Protein AF-A0A835KSW5-F1 (afdb_monomer)

Structure (mmCIF, N/CA/C/O backbone):
data_AF-A0A835KSW5-F1
#
_entry.id   AF-A0A835KSW5-F1
#
loop_
_atom_site.group_PDB
_atom_site.id
_atom_site.type_symbol
_atom_site.label_atom_id
_atom_site.label_alt_id
_atom_site.label_comp_id
_atom_site.label_asym_id
_atom_site.label_entity_id
_atom_site.label_seq_id
_atom_site.pdbx_PDB_ins_code
_atom_site.Cartn_x
_atom_site.Cartn_y
_atom_site.Cartn_z
_atom_site.occupancy
_atom_site.B_iso_or_equiv
_atom_site.auth_seq_id
_atom_site.auth_comp_id
_atom_site.auth_asym_id
_atom_site.auth_atom_id
_atom_site.pdbx_PDB_model_num
ATOM 1 N N . MET A 1 1 ? -9.916 46.291 -25.588 1.00 39.38 1 MET A N 1
ATOM 2 C CA . MET A 1 1 ? -9.851 45.263 -26.652 1.00 39.38 1 MET A CA 1
ATOM 3 C C . MET A 1 1 ? -9.411 43.941 -26.019 1.00 39.38 1 MET A C 1
ATOM 5 O O . MET A 1 1 ? -8.230 43.751 -25.764 1.00 39.38 1 MET A O 1
ATOM 9 N N . LEU A 1 2 ? -10.370 43.086 -25.650 1.00 25.31 2 LEU A N 1
ATOM 10 C CA . LEU A 1 2 ? -10.141 41.752 -25.076 1.00 25.31 2 LEU A CA 1
ATOM 11 C C . LEU A 1 2 ? -9.670 40.790 -26.183 1.00 25.31 2 LEU A C 1
ATOM 13 O O . LEU A 1 2 ? -10.325 40.706 -27.220 1.00 25.31 2 LEU A O 1
ATOM 17 N N . ARG A 1 3 ? -8.597 40.020 -25.963 1.00 27.91 3 ARG A N 1
ATOM 18 C CA . ARG A 1 3 ? -8.272 38.830 -26.773 1.00 27.91 3 ARG A CA 1
ATOM 19 C C . ARG A 1 3 ? -8.269 37.590 -25.882 1.00 27.91 3 ARG A C 1
ATOM 21 O O . ARG A 1 3 ? -7.296 37.309 -25.191 1.00 27.91 3 ARG A O 1
ATOM 28 N N . LEU A 1 4 ? -9.380 36.859 -25.922 1.00 35.59 4 LEU A N 1
ATOM 29 C CA . LEU A 1 4 ? -9.493 35.472 -25.477 1.00 35.59 4 LEU A CA 1
ATOM 30 C C . LEU A 1 4 ? -8.734 34.583 -26.472 1.00 35.59 4 LEU A C 1
ATOM 32 O O . LEU A 1 4 ? -9.126 34.482 -27.631 1.00 35.59 4 LEU A O 1
ATOM 36 N N . LEU A 1 5 ? -7.656 33.936 -26.029 1.00 34.78 5 LEU A N 1
ATOM 37 C CA . LEU A 1 5 ? -7.037 32.835 -26.765 1.00 34.78 5 LEU A CA 1
ATOM 38 C C . LEU A 1 5 ? -7.452 31.522 -26.101 1.00 34.78 5 LEU A C 1
ATOM 40 O O . LEU A 1 5 ? -6.820 31.059 -25.153 1.00 34.78 5 LEU A O 1
ATOM 44 N N . SER A 1 6 ? -8.521 30.914 -26.619 1.00 43.12 6 SER A N 1
ATOM 45 C CA . SER A 1 6 ? -8.848 29.514 -26.362 1.00 43.12 6 SER A CA 1
ATOM 46 C C . SER A 1 6 ? -7.794 28.637 -27.040 1.00 43.12 6 SER A C 1
ATOM 48 O O . SER A 1 6 ? -7.893 28.310 -28.222 1.00 43.12 6 SER A O 1
ATOM 50 N N . ARG A 1 7 ? -6.747 28.260 -26.308 1.00 36.69 7 ARG A N 1
ATOM 51 C CA . ARG A 1 7 ? -5.895 27.144 -26.717 1.00 36.69 7 ARG A CA 1
ATOM 52 C C . ARG A 1 7 ? -6.417 25.896 -26.025 1.00 36.69 7 ARG A C 1
ATOM 54 O O . ARG A 1 7 ? -6.213 25.714 -24.827 1.00 36.69 7 ARG A O 1
ATOM 61 N N . SER A 1 8 ? -7.109 25.049 -26.784 1.00 45.88 8 SER A N 1
ATOM 62 C CA . SER A 1 8 ? -7.338 23.659 -26.402 1.00 45.88 8 SER A CA 1
ATOM 63 C C . SER A 1 8 ? -5.985 23.043 -26.059 1.00 45.88 8 SER A C 1
ATOM 65 O O . SER A 1 8 ? -5.082 23.002 -26.898 1.00 45.88 8 SER A O 1
ATOM 67 N N . LYS A 1 9 ? -5.821 22.629 -24.802 1.00 32.00 9 LYS A N 1
ATOM 68 C CA . LYS A 1 9 ? -4.620 21.939 -24.340 1.00 32.00 9 LYS A CA 1
ATOM 69 C C . LYS A 1 9 ? -4.449 20.687 -25.213 1.00 32.00 9 LYS A C 1
ATOM 71 O O . LYS A 1 9 ? -5.388 19.890 -25.251 1.00 32.00 9 LYS A O 1
ATOM 76 N N . PRO A 1 10 ? -3.327 20.515 -25.932 1.00 39.19 10 PRO A N 1
ATOM 77 C CA . PRO A 1 10 ? -3.111 19.301 -26.705 1.00 39.19 10 PRO A CA 1
ATOM 78 C C . PRO A 1 10 ? -3.169 18.088 -25.763 1.00 39.19 10 PRO A C 1
ATOM 80 O O . PRO A 1 10 ? -2.821 18.225 -24.578 1.00 39.19 10 PRO A O 1
ATOM 83 N N . PRO A 1 11 ? -3.636 16.919 -26.239 1.00 42.78 11 PRO A N 1
ATOM 84 C CA . PRO A 1 11 ? -3.615 15.705 -25.439 1.00 42.78 11 PRO A CA 1
ATOM 85 C C . PRO A 1 11 ? -2.188 15.492 -24.932 1.00 42.78 11 PRO A C 1
ATOM 87 O O . PRO A 1 11 ? -1.226 15.588 -25.692 1.00 42.78 11 PRO A O 1
ATOM 90 N N . ARG A 1 12 ? -2.036 15.280 -23.620 1.00 43.31 12 ARG A N 1
ATOM 91 C CA . ARG A 1 12 ? -0.725 14.978 -23.041 1.00 43.31 12 ARG A CA 1
ATOM 92 C C . ARG A 1 12 ? -0.317 13.603 -23.558 1.00 43.31 12 ARG A C 1
ATOM 94 O O . ARG A 1 12 ? -0.816 12.599 -23.056 1.00 43.31 12 ARG A O 1
ATOM 101 N N . GLU A 1 13 ? 0.551 13.561 -24.561 1.00 42.69 13 GLU A N 1
ATOM 102 C CA . GLU A 1 13 ? 1.213 12.320 -24.943 1.00 42.69 13 GLU A CA 1
ATOM 103 C C . GLU A 1 13 ? 1.988 11.807 -23.731 1.00 42.69 13 GLU A C 1
ATOM 105 O O . GLU A 1 13 ? 2.780 12.522 -23.115 1.00 42.69 13 GLU A O 1
ATOM 110 N N . ASN A 1 14 ? 1.668 10.583 -23.322 1.00 47.66 14 ASN A N 1
ATOM 111 C CA . ASN A 1 14 ? 2.333 9.934 -22.211 1.00 47.66 14 ASN A CA 1
ATOM 112 C C . ASN A 1 14 ? 3.715 9.461 -22.696 1.00 47.66 14 ASN A C 1
ATOM 114 O O . ASN A 1 14 ? 3.756 8.568 -23.542 1.00 47.66 14 ASN A O 1
ATOM 118 N N . PRO A 1 15 ? 4.831 9.983 -22.154 1.00 47.59 15 PRO A N 1
ATOM 119 C CA . PRO A 1 15 ? 6.180 9.603 -22.580 1.00 47.59 15 PRO A CA 1
ATOM 120 C C . PRO A 1 15 ? 6.530 8.134 -22.276 1.00 47.59 15 PRO A C 1
ATOM 122 O O . PRO A 1 15 ? 7.578 7.652 -22.693 1.00 47.59 15 PRO A O 1
ATOM 125 N N . MET A 1 16 ? 5.663 7.409 -21.558 1.00 44.56 16 MET A N 1
ATOM 126 C CA . MET A 1 16 ? 5.799 5.984 -21.259 1.00 44.56 16 MET A CA 1
ATOM 127 C C . MET A 1 16 ? 4.713 5.202 -22.010 1.00 44.56 16 MET A C 1
ATOM 129 O O . MET A 1 16 ? 3.627 4.949 -21.479 1.00 44.56 16 MET A O 1
ATOM 133 N N . HIS A 1 17 ? 4.985 4.831 -23.263 1.00 54.66 17 HIS A N 1
ATOM 134 C CA . HIS A 1 17 ? 4.090 3.971 -24.036 1.00 54.66 17 HIS A CA 1
ATOM 135 C C . HIS A 1 17 ? 3.955 2.591 -23.373 1.00 54.66 17 HIS A C 1
ATOM 137 O O . HIS A 1 17 ? 4.927 1.984 -22.920 1.00 54.66 17 HIS A O 1
ATOM 143 N N . ARG A 1 18 ? 2.722 2.083 -23.312 1.00 47.41 18 ARG A N 1
ATOM 144 C CA . ARG A 1 18 ? 2.419 0.728 -22.839 1.00 47.41 18 ARG A CA 1
ATOM 145 C C . ARG A 1 18 ? 3.092 -0.295 -23.759 1.00 47.41 18 ARG A C 1
ATOM 147 O O . ARG A 1 18 ? 2.952 -0.198 -24.976 1.00 47.41 18 ARG A O 1
ATOM 154 N N . ALA A 1 19 ? 3.741 -1.313 -23.191 1.00 55.56 19 ALA A N 1
ATOM 155 C CA . ALA A 1 19 ? 4.164 -2.469 -23.980 1.00 55.56 19 ALA A CA 1
ATOM 156 C C . ALA A 1 19 ? 2.921 -3.172 -24.557 1.00 55.56 19 ALA A C 1
ATOM 158 O O . ALA A 1 19 ? 2.010 -3.530 -23.808 1.00 55.56 19 ALA A O 1
ATOM 159 N N . GLN A 1 20 ? 2.864 -3.343 -25.881 1.00 47.34 20 GLN A N 1
ATOM 160 C CA . GLN A 1 20 ? 1.723 -3.967 -26.567 1.00 47.34 20 GLN A CA 1
ATOM 161 C C . GLN A 1 20 ? 1.559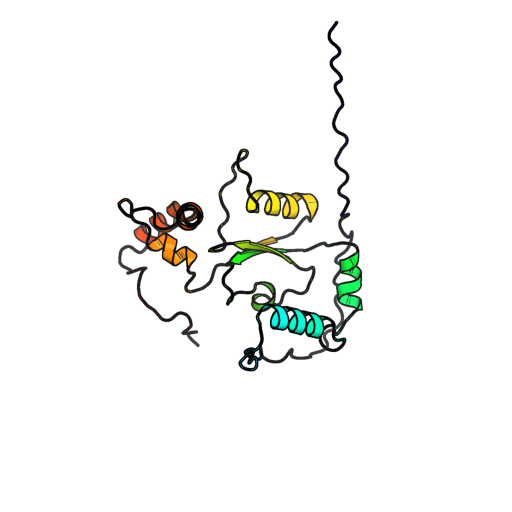 -5.462 -26.214 1.00 47.34 20 GLN A C 1
ATOM 163 O O . GLN A 1 20 ? 0.465 -6.002 -26.365 1.00 47.34 20 GLN A O 1
ATOM 168 N N . GLU A 1 21 ? 2.583 -6.100 -25.633 1.00 50.53 21 GLU A N 1
ATOM 169 C CA . GLU A 1 21 ? 2.591 -7.511 -25.222 1.00 50.53 21 GLU A CA 1
ATOM 170 C C . GLU A 1 21 ? 3.072 -7.703 -23.766 1.00 50.53 21 GLU A C 1
ATOM 172 O O . GLU A 1 21 ? 3.776 -6.840 -23.227 1.00 50.53 21 GLU A O 1
ATOM 177 N N . PRO A 1 22 ? 2.725 -8.824 -23.090 1.00 48.81 22 PRO A N 1
ATOM 178 C CA . PRO A 1 22 ? 3.333 -9.174 -21.811 1.00 48.81 22 PRO A CA 1
ATOM 179 C C . PRO A 1 22 ? 4.850 -9.318 -21.987 1.00 48.81 22 PRO A C 1
ATOM 181 O O . PRO A 1 22 ? 5.326 -10.197 -22.698 1.00 48.81 22 PRO A O 1
ATOM 184 N N . LEU A 1 23 ? 5.613 -8.463 -21.307 1.00 50.28 23 LEU A N 1
ATOM 185 C CA . LEU A 1 23 ? 7.080 -8.479 -21.354 1.00 50.28 23 LEU A CA 1
ATOM 186 C C . LEU A 1 23 ? 7.689 -9.737 -20.705 1.00 50.28 23 LEU A C 1
ATOM 188 O O . LEU A 1 23 ? 8.865 -10.034 -20.903 1.00 50.28 23 LEU A O 1
ATOM 192 N N . VAL A 1 24 ? 6.883 -10.486 -19.948 1.00 49.88 24 VAL A N 1
ATOM 193 C CA . VAL A 1 24 ? 7.249 -11.773 -19.355 1.00 49.88 24 VAL A CA 1
ATOM 194 C C . VAL A 1 24 ? 6.823 -12.883 -20.317 1.00 49.88 24 VAL A C 1
ATOM 196 O O . VAL A 1 24 ? 5.651 -13.254 -20.370 1.00 49.88 24 VAL A O 1
ATOM 199 N N . ARG A 1 25 ? 7.773 -13.417 -21.092 1.00 44.69 25 ARG A N 1
ATOM 200 C CA . ARG A 1 25 ? 7.570 -14.660 -21.851 1.00 44.69 25 ARG A CA 1
ATOM 201 C C . ARG A 1 25 ? 7.650 -15.840 -20.882 1.00 44.69 25 ARG A C 1
ATOM 203 O O . ARG A 1 25 ? 8.591 -15.910 -20.094 1.00 44.69 25 ARG A O 1
ATOM 210 N N . GLN A 1 26 ? 6.681 -16.757 -20.939 1.00 44.47 26 GLN A N 1
ATOM 211 C CA . GLN A 1 26 ? 6.749 -18.022 -20.206 1.00 44.47 26 GLN A CA 1
ATOM 212 C C . GLN A 1 26 ? 7.937 -18.837 -20.737 1.00 44.47 26 GLN A C 1
ATOM 214 O O . GLN A 1 26 ? 7.850 -19.480 -21.778 1.00 44.47 26 GLN A O 1
ATOM 219 N N . GLY A 1 27 ? 9.076 -18.757 -20.050 1.00 39.91 27 GLY A N 1
ATOM 220 C CA . GLY A 1 27 ? 10.176 -19.696 -20.225 1.00 39.91 27 GLY A CA 1
ATOM 221 C C . GLY A 1 27 ? 9.837 -20.997 -19.504 1.00 39.91 27 GLY A C 1
ATOM 222 O O . GLY A 1 27 ? 9.371 -20.967 -18.366 1.00 39.91 27 GLY A O 1
ATOM 223 N N . SER A 1 28 ? 10.051 -22.127 -20.174 1.00 39.34 28 SER A N 1
ATOM 224 C CA . SER A 1 28 ? 9.903 -23.475 -19.625 1.00 39.34 28 SER A CA 1
ATOM 225 C C . SER A 1 28 ? 10.594 -23.609 -18.265 1.00 39.34 28 SER A C 1
ATOM 227 O O . SER A 1 28 ? 11.760 -23.244 -18.109 1.00 39.34 28 SER A O 1
ATOM 229 N N . SER A 1 29 ? 9.832 -24.128 -17.301 1.00 49.06 29 SER A N 1
ATOM 230 C CA . SER A 1 29 ? 10.215 -24.385 -15.913 1.00 49.06 29 SER A CA 1
ATOM 231 C C . SER A 1 29 ? 11.599 -25.029 -15.804 1.00 49.06 29 SER A C 1
ATOM 233 O O . SER A 1 29 ? 11.796 -26.172 -16.208 1.00 49.06 29 SER A O 1
ATOM 235 N N . ALA A 1 30 ? 12.548 -24.298 -15.221 1.00 36.94 30 ALA A N 1
ATOM 236 C CA . ALA A 1 30 ? 13.735 -24.879 -14.618 1.00 36.94 30 ALA A CA 1
ATOM 237 C C . ALA A 1 30 ? 13.591 -24.707 -13.106 1.00 36.94 30 ALA A C 1
ATOM 239 O O . ALA A 1 30 ? 13.794 -23.621 -12.558 1.00 36.94 30 ALA A O 1
ATOM 240 N N . THR A 1 31 ? 13.195 -25.796 -12.453 1.00 37.81 31 THR A N 1
ATOM 241 C CA . THR A 1 31 ? 13.188 -25.985 -11.004 1.00 37.81 31 THR A CA 1
ATOM 242 C C . THR A 1 31 ? 14.542 -25.591 -10.424 1.00 37.81 31 THR A C 1
ATOM 244 O O . THR A 1 31 ? 15.526 -26.319 -10.522 1.00 37.81 31 THR A O 1
ATOM 247 N N . GLY A 1 32 ? 14.601 -24.407 -9.830 1.00 33.09 32 GLY A N 1
ATOM 248 C CA . GLY A 1 32 ? 15.747 -23.929 -9.079 1.00 33.09 32 GLY A CA 1
ATOM 249 C C . GLY A 1 32 ? 15.222 -23.173 -7.881 1.00 33.09 32 GLY A C 1
ATOM 250 O O . GLY A 1 32 ? 15.004 -21.969 -7.972 1.00 33.09 32 GLY A O 1
ATOM 251 N N . TYR A 1 33 ? 14.972 -23.908 -6.798 1.00 32.66 33 TYR A N 1
ATOM 252 C CA . TYR A 1 33 ? 14.597 -23.377 -5.495 1.00 32.66 33 TYR A CA 1
ATOM 253 C C . TYR A 1 33 ? 15.489 -22.180 -5.149 1.00 32.66 33 TYR A C 1
ATOM 255 O O . TYR A 1 33 ? 16.690 -22.324 -4.913 1.00 32.66 33 TYR A O 1
ATOM 263 N N . LEU A 1 34 ? 14.905 -20.980 -5.148 1.00 42.59 34 LEU A N 1
ATOM 264 C CA . LEU A 1 34 ? 15.532 -19.818 -4.540 1.00 42.59 34 LEU A CA 1
ATOM 265 C C . LEU A 1 34 ? 15.466 -20.045 -3.031 1.00 42.59 34 LEU A C 1
ATOM 267 O O . LEU A 1 34 ? 14.410 -19.959 -2.416 1.00 42.59 34 LEU A O 1
ATOM 271 N N . HIS A 1 35 ? 16.626 -20.460 -2.530 1.00 39.03 35 HIS A N 1
ATOM 272 C CA . HIS A 1 35 ? 17.100 -20.551 -1.156 1.00 39.03 35 HIS A CA 1
ATOM 273 C C . HIS A 1 35 ? 16.214 -19.839 -0.109 1.00 39.03 35 HIS A C 1
ATOM 275 O O . HIS A 1 35 ? 15.803 -18.699 -0.350 1.00 39.03 35 HIS A O 1
ATOM 281 N N . PRO A 1 36 ? 15.981 -20.444 1.079 1.00 37.88 36 PRO A N 1
ATOM 282 C CA . PRO A 1 36 ? 15.241 -19.802 2.165 1.00 37.88 36 PRO A CA 1
ATOM 283 C C . PRO A 1 36 ? 15.808 -18.411 2.413 1.00 37.88 36 PRO A C 1
ATOM 285 O O . PRO A 1 36 ? 17.031 -18.236 2.351 1.00 37.88 36 PRO A O 1
ATOM 288 N N . ALA A 1 37 ? 14.917 -17.446 2.662 1.00 41.00 37 ALA A N 1
ATOM 289 C CA . ALA A 1 37 ? 15.267 -16.089 3.045 1.00 41.00 37 ALA A CA 1
ATOM 290 C C . ALA A 1 37 ? 16.324 -16.161 4.151 1.00 41.00 37 ALA A C 1
ATOM 292 O O . ALA A 1 37 ? 15.997 -16.424 5.306 1.00 41.00 37 ALA A O 1
ATOM 293 N N . GLN A 1 38 ? 17.601 -16.005 3.788 1.00 46.44 38 GLN A N 1
ATOM 294 C CA . GLN A 1 38 ? 18.664 -15.924 4.772 1.00 46.44 38 GLN A CA 1
ATOM 295 C C . GLN A 1 38 ? 18.328 -14.686 5.587 1.00 46.44 38 GLN A C 1
ATOM 297 O O . GLN A 1 38 ? 18.357 -13.566 5.067 1.00 46.44 38 GLN A O 1
ATOM 302 N N . MET A 1 39 ? 17.895 -14.911 6.829 1.00 44.91 39 MET A N 1
ATOM 303 C CA . MET A 1 39 ? 17.661 -13.855 7.796 1.00 44.91 39 MET A CA 1
ATOM 304 C C . MET A 1 39 ? 18.929 -13.030 7.799 1.00 44.91 39 MET A C 1
ATOM 306 O O . MET A 1 39 ? 20.014 -13.578 7.985 1.00 44.91 39 MET A O 1
ATOM 310 N N . VAL A 1 40 ? 18.817 -11.766 7.416 1.00 52.00 40 VAL A N 1
ATOM 311 C CA . VAL A 1 40 ? 20.012 -11.098 6.949 1.00 52.00 40 VAL A CA 1
ATOM 312 C C . VAL A 1 40 ? 20.883 -10.738 8.147 1.00 52.00 40 VAL A C 1
ATOM 314 O O . VAL A 1 40 ? 20.629 -9.760 8.842 1.00 52.00 40 VAL A O 1
ATOM 317 N N . THR A 1 41 ? 21.879 -11.575 8.418 1.00 48.47 41 THR A N 1
ATOM 318 C CA . THR A 1 41 ? 22.879 -11.363 9.458 1.00 48.47 41 THR A CA 1
ATOM 319 C C . THR A 1 41 ? 23.918 -10.404 8.895 1.00 48.47 41 THR A C 1
ATOM 321 O O . THR A 1 41 ? 24.755 -10.785 8.076 1.00 48.47 41 THR A O 1
ATOM 324 N N . TYR A 1 42 ? 23.822 -9.129 9.258 1.00 61.91 42 TYR A N 1
ATOM 325 C CA . TYR A 1 42 ? 24.849 -8.145 8.920 1.00 61.91 42 TYR A CA 1
ATOM 326 C C . TYR A 1 42 ? 25.876 -8.091 10.042 1.00 61.91 42 TYR A C 1
ATOM 328 O O . TYR A 1 42 ? 25.501 -8.161 11.209 1.00 61.91 42 TYR A O 1
ATOM 336 N N . GLY A 1 43 ? 27.153 -7.965 9.680 1.00 58.62 43 GLY A N 1
ATOM 337 C CA . GLY A 1 43 ? 28.222 -7.775 10.655 1.00 58.62 43 GLY A CA 1
ATOM 338 C C . GLY A 1 43 ? 27.962 -6.538 11.511 1.00 58.62 43 GLY A C 1
ATOM 339 O O . GLY A 1 43 ? 27.529 -5.501 10.995 1.00 58.62 43 GLY A O 1
ATOM 340 N N . GLU A 1 44 ? 28.204 -6.666 12.813 1.00 62.06 44 GLU A N 1
ATOM 341 C CA . GLU A 1 44 ? 28.139 -5.549 13.750 1.00 62.06 44 GLU A CA 1
ATOM 342 C C . GLU A 1 44 ? 29.001 -4.380 13.236 1.00 62.06 44 GLU A C 1
ATOM 344 O O . GLU A 1 44 ? 30.117 -4.576 12.757 1.00 62.06 44 GLU A O 1
ATOM 349 N N . GLY A 1 45 ? 28.457 -3.158 13.268 1.00 73.56 45 GLY A N 1
ATOM 350 C CA . GLY A 1 45 ? 29.180 -1.935 12.886 1.00 73.56 45 GLY A CA 1
ATOM 351 C C . GLY A 1 45 ? 29.015 -1.446 11.437 1.00 73.56 45 GLY A C 1
ATOM 352 O O . GLY A 1 45 ? 29.560 -0.399 11.094 1.00 73.56 45 GLY A O 1
ATOM 353 N N . MET A 1 46 ? 28.250 -2.125 10.572 1.00 82.62 46 MET A N 1
ATOM 354 C CA . MET A 1 46 ? 27.958 -1.604 9.225 1.00 82.62 46 MET A CA 1
ATOM 355 C C . MET A 1 46 ? 26.960 -0.433 9.268 1.00 82.62 46 MET A C 1
ATOM 357 O O . MET A 1 46 ? 25.829 -0.585 9.729 1.00 82.62 46 MET A O 1
ATOM 361 N N . GLY A 1 47 ? 27.343 0.720 8.710 1.00 89.81 47 GLY A N 1
ATOM 362 C CA . GLY A 1 47 ? 26.454 1.877 8.567 1.00 89.81 47 GLY A CA 1
ATOM 363 C C . GLY A 1 47 ? 25.259 1.625 7.633 1.00 89.81 47 GLY A C 1
ATOM 364 O O . GLY A 1 47 ? 25.299 0.795 6.718 1.00 89.81 47 GLY A O 1
ATOM 365 N N . ALA A 1 48 ? 24.156 2.349 7.851 1.00 88.38 48 ALA A N 1
ATOM 366 C CA . ALA A 1 48 ? 22.909 2.145 7.107 1.00 88.38 48 ALA A CA 1
ATOM 367 C C . ALA A 1 48 ? 23.060 2.415 5.597 1.00 88.38 48 ALA A C 1
ATOM 369 O O . ALA A 1 48 ? 22.530 1.675 4.762 1.00 88.38 48 ALA A O 1
ATOM 370 N N . ALA A 1 49 ? 23.814 3.452 5.223 1.00 91.06 49 ALA A N 1
ATOM 371 C CA . ALA A 1 49 ? 24.063 3.784 3.823 1.00 91.06 49 ALA A CA 1
ATOM 372 C C . ALA A 1 49 ? 24.959 2.733 3.148 1.00 91.06 49 ALA A C 1
ATOM 374 O O . ALA A 1 49 ? 24.710 2.321 2.013 1.00 91.06 49 ALA A O 1
ATOM 375 N N . GLU A 1 50 ? 25.980 2.259 3.856 1.00 89.69 50 GLU A N 1
ATOM 376 C CA . GLU A 1 50 ? 26.903 1.203 3.444 1.00 89.69 50 GLU A CA 1
ATOM 377 C C . GLU A 1 50 ? 26.132 -0.083 3.175 1.00 89.69 50 GLU A C 1
ATOM 379 O O . GLU A 1 50 ? 26.319 -0.723 2.136 1.00 89.69 50 GLU A O 1
ATOM 384 N N . ARG A 1 51 ? 25.183 -0.401 4.056 1.00 86.88 51 ARG A N 1
ATOM 385 C CA . ARG A 1 51 ? 24.271 -1.522 3.884 1.00 86.88 51 ARG A CA 1
ATOM 386 C C . ARG A 1 51 ? 23.448 -1.3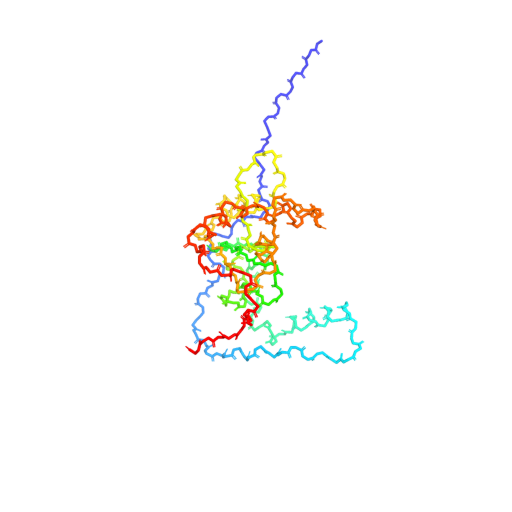97 2.602 1.00 86.88 51 ARG A C 1
ATOM 388 O O . ARG A 1 51 ? 23.356 -2.371 1.846 1.00 86.88 51 ARG A O 1
ATOM 395 N N . LEU A 1 52 ? 22.851 -0.240 2.319 1.00 89.62 52 LEU A N 1
ATOM 396 C CA . LEU A 1 52 ? 22.087 -0.035 1.080 1.00 89.62 52 LEU A CA 1
ATOM 397 C C . LEU A 1 52 ? 22.979 -0.169 -0.165 1.00 89.62 52 LEU A C 1
ATOM 399 O O . LEU A 1 52 ? 22.616 -0.878 -1.108 1.00 89.62 52 LEU A O 1
ATOM 403 N N . LYS A 1 53 ? 24.187 0.412 -0.134 1.00 88.62 53 LYS A N 1
ATOM 404 C CA . LYS A 1 53 ? 25.191 0.281 -1.205 1.00 88.62 53 LYS A CA 1
ATOM 405 C C . LYS A 1 53 ? 25.572 -1.184 -1.440 1.00 88.62 53 LYS A C 1
ATOM 407 O O . LYS A 1 53 ? 25.615 -1.630 -2.586 1.00 88.62 53 LYS A O 1
ATOM 412 N N . ALA A 1 54 ? 25.825 -1.943 -0.375 1.00 86.94 54 ALA A N 1
ATOM 413 C CA . ALA A 1 54 ? 26.170 -3.359 -0.458 1.00 86.94 54 ALA A CA 1
ATOM 414 C C . ALA A 1 54 ? 25.033 -4.186 -1.076 1.00 86.94 54 ALA A C 1
ATOM 416 O O . ALA A 1 54 ? 25.275 -4.965 -1.995 1.00 86.94 54 ALA A O 1
ATOM 417 N N . GLY A 1 55 ? 23.786 -3.961 -0.647 1.00 85.00 55 GLY A N 1
ATOM 418 C CA . GLY A 1 55 ? 22.611 -4.630 -1.212 1.00 85.00 55 GLY A CA 1
ATOM 419 C C . GLY A 1 55 ? 22.429 -4.357 -2.705 1.00 85.00 55 GLY A C 1
ATOM 420 O O . GLY A 1 55 ? 22.216 -5.288 -3.479 1.00 85.00 55 GLY A O 1
ATOM 421 N N . PHE A 1 56 ? 22.585 -3.100 -3.130 1.00 86.12 56 PHE A N 1
ATOM 422 C CA . PHE A 1 56 ? 22.499 -2.735 -4.546 1.00 86.12 56 PHE A CA 1
ATOM 423 C C . PHE A 1 56 ? 23.621 -3.366 -5.383 1.00 86.12 56 PHE A C 1
ATOM 425 O O . PHE A 1 56 ? 23.381 -3.848 -6.490 1.00 86.12 56 PHE A O 1
ATOM 432 N N . ARG A 1 57 ? 24.846 -3.440 -4.848 1.00 84.81 57 ARG A N 1
ATOM 433 C CA . ARG A 1 57 ? 25.949 -4.166 -5.499 1.00 84.81 57 ARG A CA 1
ATOM 434 C C . ARG A 1 57 ? 25.632 -5.653 -5.646 1.00 84.81 57 ARG A C 1
ATOM 436 O O . ARG A 1 57 ? 25.892 -6.210 -6.706 1.00 84.81 57 ARG A O 1
ATOM 443 N N . THR A 1 58 ? 25.039 -6.278 -4.626 1.00 81.81 58 THR A N 1
ATOM 444 C CA . THR A 1 58 ? 24.582 -7.674 -4.696 1.00 81.81 58 THR A CA 1
ATOM 445 C C . THR A 1 58 ? 23.519 -7.859 -5.770 1.00 81.81 58 THR A C 1
ATOM 447 O O . THR A 1 58 ? 23.633 -8.798 -6.551 1.00 81.81 58 THR A O 1
ATOM 450 N N . LEU A 1 59 ? 22.546 -6.947 -5.868 1.00 78.88 59 LEU A N 1
ATOM 451 C CA . LEU A 1 59 ? 21.537 -6.977 -6.929 1.00 78.88 59 LEU A CA 1
ATOM 452 C C . LEU A 1 59 ? 22.180 -6.967 -8.317 1.00 78.88 59 LEU A C 1
ATOM 454 O O . LEU A 1 59 ? 21.749 -7.715 -9.176 1.00 78.88 59 LEU A O 1
ATOM 458 N N . ARG A 1 60 ? 23.238 -6.181 -8.540 1.00 74.62 60 ARG A N 1
ATOM 459 C CA . ARG A 1 60 ? 23.926 -6.113 -9.841 1.00 74.62 60 ARG A CA 1
ATOM 460 C C . ARG A 1 60 ? 24.762 -7.350 -10.186 1.00 74.62 60 ARG A C 1
ATOM 462 O O . ARG A 1 60 ? 25.252 -7.426 -11.312 1.00 74.62 60 ARG A O 1
ATOM 469 N N . ARG A 1 61 ? 24.968 -8.296 -9.260 1.00 74.75 61 ARG A N 1
ATOM 470 C CA . ARG A 1 61 ? 25.757 -9.501 -9.550 1.00 74.75 61 ARG A CA 1
ATOM 471 C C . ARG A 1 61 ? 25.015 -10.394 -10.559 1.00 74.75 61 ARG A C 1
ATOM 473 O O . ARG A 1 61 ? 23.825 -10.652 -10.360 1.00 74.75 61 ARG A O 1
ATOM 480 N N . PRO A 1 62 ? 25.709 -10.942 -11.577 1.00 59.66 62 PRO A N 1
ATOM 481 C CA . PRO A 1 62 ? 25.107 -11.845 -12.566 1.00 59.66 62 PRO A CA 1
ATOM 482 C C . PRO A 1 62 ? 24.430 -13.087 -11.963 1.00 59.66 62 PRO A C 1
ATOM 484 O O . PRO A 1 62 ? 23.522 -13.648 -12.560 1.00 59.66 62 PRO A O 1
ATOM 487 N N . SER A 1 63 ? 24.838 -13.514 -10.764 1.00 59.22 63 SER A N 1
ATOM 488 C CA . SER A 1 63 ? 24.244 -14.652 -10.053 1.00 59.22 63 SER A CA 1
ATOM 489 C C . SER A 1 63 ? 22.891 -14.350 -9.389 1.00 59.22 63 SER A C 1
ATOM 491 O O . SER A 1 63 ? 22.098 -15.270 -9.212 1.00 59.22 63 SER A O 1
ATOM 493 N N . MET A 1 64 ? 22.602 -13.087 -9.042 1.00 53.31 64 MET A N 1
ATOM 494 C CA . MET A 1 64 ? 21.290 -12.653 -8.524 1.00 53.31 64 MET A CA 1
ATOM 495 C C . MET A 1 64 ? 20.353 -12.212 -9.650 1.00 53.31 64 MET A C 1
ATOM 497 O O . MET A 1 64 ? 19.164 -12.517 -9.618 1.00 53.31 64 MET A O 1
ATOM 501 N N . ILE A 1 65 ? 20.883 -11.548 -10.683 1.00 54.78 65 ILE A N 1
ATOM 502 C CA . ILE A 1 65 ? 20.167 -11.328 -11.945 1.00 54.78 65 ILE A CA 1
ATOM 503 C C . ILE A 1 65 ? 20.474 -12.523 -12.848 1.00 54.78 65 ILE A C 1
ATOM 505 O O . ILE A 1 65 ? 21.235 -12.409 -13.803 1.00 54.78 65 ILE A O 1
ATOM 509 N N . ARG A 1 66 ? 19.863 -13.683 -12.569 1.00 49.75 66 ARG A N 1
ATOM 510 C CA . ARG A 1 66 ? 19.987 -14.880 -13.428 1.00 49.75 66 ARG A CA 1
ATOM 511 C C . ARG A 1 66 ? 19.465 -14.684 -14.858 1.00 49.75 66 ARG A C 1
ATOM 513 O O . ARG A 1 66 ? 19.590 -15.590 -15.670 1.00 49.75 66 ARG A O 1
ATOM 520 N N . THR A 1 67 ? 18.940 -13.509 -15.198 1.00 52.81 67 THR A N 1
ATOM 521 C CA . THR A 1 67 ? 18.475 -13.200 -16.549 1.00 52.81 67 THR A CA 1
ATOM 522 C C . THR A 1 67 ? 18.545 -11.695 -16.826 1.00 52.81 67 THR A C 1
ATOM 524 O O . THR A 1 67 ? 17.562 -10.979 -16.642 1.00 52.81 67 THR A O 1
ATOM 527 N N . PRO A 1 68 ? 19.665 -11.175 -17.357 1.00 50.91 68 PRO A N 1
ATOM 528 C CA . PRO A 1 68 ? 19.672 -9.886 -18.050 1.00 50.91 68 PRO A CA 1
ATOM 529 C C . PRO A 1 68 ? 18.536 -9.783 -19.088 1.00 50.91 68 PRO A C 1
ATOM 531 O O . PRO A 1 68 ? 18.010 -8.696 -19.309 1.00 50.91 68 PRO A O 1
ATOM 534 N N . CYS A 1 69 ? 18.090 -10.916 -19.651 1.00 56.38 69 CYS A N 1
ATOM 535 C CA . CYS A 1 69 ? 16.953 -10.991 -20.568 1.00 56.38 69 CYS A CA 1
ATOM 536 C C . CYS A 1 69 ? 15.569 -10.777 -19.925 1.00 56.38 69 CYS A C 1
ATOM 538 O O . CYS A 1 69 ? 14.658 -10.398 -20.651 1.00 56.38 69 CYS A O 1
ATOM 540 N N . CYS A 1 70 ? 15.378 -10.959 -18.608 1.00 62.78 70 CYS A N 1
ATOM 541 C CA . CYS A 1 70 ? 14.065 -10.743 -17.976 1.00 62.78 70 CYS A CA 1
ATOM 542 C C . CYS A 1 70 ? 13.835 -9.279 -17.572 1.00 62.78 70 CYS A C 1
ATOM 544 O O . CYS A 1 70 ? 12.700 -8.814 -17.554 1.00 62.78 70 CYS A O 1
ATOM 546 N N . LEU A 1 71 ? 14.911 -8.532 -17.297 1.00 72.06 71 LEU A N 1
ATOM 547 C CA . LEU A 1 71 ? 14.841 -7.102 -16.982 1.00 72.06 71 LEU A CA 1
ATOM 548 C C . LEU A 1 71 ? 15.063 -6.211 -18.206 1.00 72.06 71 LEU A C 1
ATOM 550 O O . LEU A 1 71 ? 14.604 -5.072 -18.207 1.00 72.06 71 LEU A O 1
ATOM 554 N N . ALA A 1 72 ? 15.760 -6.691 -19.244 1.00 74.62 72 ALA A N 1
ATOM 555 C CA . ALA A 1 72 ? 16.003 -5.909 -20.457 1.00 74.62 72 ALA A CA 1
ATOM 556 C C . ALA A 1 72 ? 14.716 -5.339 -21.089 1.00 74.62 72 ALA A C 1
ATOM 558 O O . ALA A 1 72 ? 14.728 -4.150 -21.408 1.00 74.62 72 ALA A O 1
ATOM 559 N N . PRO A 1 73 ? 13.601 -6.092 -21.192 1.00 77.94 73 PRO A N 1
ATOM 560 C CA . PRO A 1 73 ? 12.353 -5.549 -21.722 1.00 77.94 73 PRO A CA 1
ATOM 561 C C . PRO A 1 73 ? 11.726 -4.470 -20.828 1.00 77.94 73 PRO A C 1
ATOM 563 O O . PRO A 1 73 ? 11.042 -3.582 -21.323 1.00 77.94 73 PRO A O 1
ATOM 566 N N . LEU A 1 74 ? 11.989 -4.501 -19.516 1.00 83.69 74 LEU A N 1
ATOM 567 C CA . LEU A 1 74 ? 11.462 -3.521 -18.558 1.00 83.69 74 LEU A CA 1
ATOM 568 C C . LEU A 1 74 ? 12.187 -2.168 -18.614 1.00 83.69 74 LEU A C 1
ATOM 570 O O . LEU A 1 74 ? 11.761 -1.218 -17.963 1.00 83.69 74 LEU A O 1
ATOM 574 N N . LYS A 1 75 ? 13.290 -2.065 -19.369 1.00 81.88 75 LYS A N 1
ATOM 575 C CA . LYS A 1 75 ? 14.012 -0.797 -19.555 1.00 81.88 75 LYS A CA 1
ATOM 576 C C . LYS A 1 75 ? 13.215 0.210 -20.378 1.00 81.88 75 LYS A C 1
ATOM 578 O O . LYS A 1 75 ? 13.375 1.406 -20.168 1.00 81.88 75 LYS A O 1
ATOM 583 N N . SER A 1 76 ? 12.415 -0.267 -21.331 1.00 82.44 76 SER A N 1
ATOM 584 C CA . SER A 1 76 ? 11.674 0.583 -22.266 1.00 82.44 76 SER A CA 1
ATOM 585 C C . SER A 1 76 ? 10.228 0.817 -21.842 1.00 82.44 76 SER A C 1
ATOM 587 O O . SER A 1 76 ? 9.692 1.887 -22.110 1.00 82.44 76 SER A O 1
ATOM 589 N N . ALA A 1 77 ? 9.585 -0.157 -21.190 1.00 85.62 77 ALA A N 1
ATOM 590 C CA . ALA A 1 77 ? 8.173 -0.064 -20.835 1.00 85.62 77 ALA A CA 1
ATOM 591 C C . ALA A 1 77 ? 7.787 -0.967 -19.653 1.00 85.62 77 ALA A C 1
ATOM 593 O O . ALA A 1 77 ? 8.498 -1.897 -19.281 1.00 85.62 77 ALA A O 1
ATOM 594 N N . GLN A 1 78 ? 6.596 -0.720 -19.102 1.00 90.12 78 GLN A N 1
ATOM 595 C CA . GLN A 1 78 ? 5.931 -1.595 -18.135 1.00 90.12 78 GLN A CA 1
ATOM 596 C C . GLN A 1 78 ? 4.516 -1.948 -18.620 1.00 90.12 78 GLN A C 1
ATOM 598 O O . GLN A 1 78 ? 3.847 -1.138 -19.261 1.00 90.12 78 GLN A O 1
ATOM 603 N N . SER A 1 79 ? 4.049 -3.158 -18.305 1.00 93.56 79 SER A N 1
ATOM 604 C CA . SER A 1 79 ? 2.660 -3.586 -18.533 1.00 93.56 79 SER A CA 1
ATOM 605 C C . SER A 1 79 ? 2.210 -4.579 -17.444 1.00 93.56 79 SER A C 1
ATOM 607 O O . SER A 1 79 ? 1.909 -5.740 -17.757 1.00 93.56 79 SER A O 1
ATOM 609 N N . PRO A 1 80 ? 2.165 -4.149 -16.171 1.00 96.38 80 PRO A N 1
ATOM 610 C CA . PRO A 1 80 ? 1.746 -5.014 -15.076 1.00 96.38 80 PRO A CA 1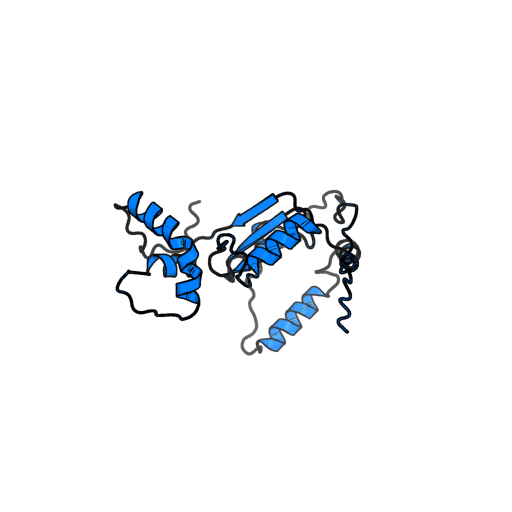
ATOM 611 C C . PRO A 1 80 ? 0.301 -5.481 -15.258 1.00 96.38 80 PRO A C 1
ATOM 613 O O . PRO A 1 80 ? -0.559 -4.752 -15.756 1.00 96.38 80 PRO A O 1
ATOM 616 N N . LYS A 1 81 ? 0.029 -6.722 -14.850 1.00 96.94 81 LYS A N 1
ATOM 617 C CA . LYS A 1 81 ? -1.329 -7.287 -14.853 1.00 96.94 81 LYS A CA 1
ATOM 618 C C . LYS A 1 81 ? -2.060 -6.994 -13.550 1.00 96.94 81 LYS A C 1
ATOM 620 O O . LYS A 1 81 ? -3.289 -6.943 -13.558 1.00 96.94 81 LYS A O 1
ATOM 625 N N . TYR A 1 82 ? -1.322 -6.747 -12.473 1.00 98.00 82 TYR A N 1
ATOM 626 C CA . TYR A 1 82 ? -1.871 -6.549 -11.139 1.00 98.00 82 TYR A CA 1
ATOM 627 C C . TYR A 1 82 ? -1.578 -5.140 -10.625 1.00 98.00 82 TYR A C 1
ATOM 629 O O . 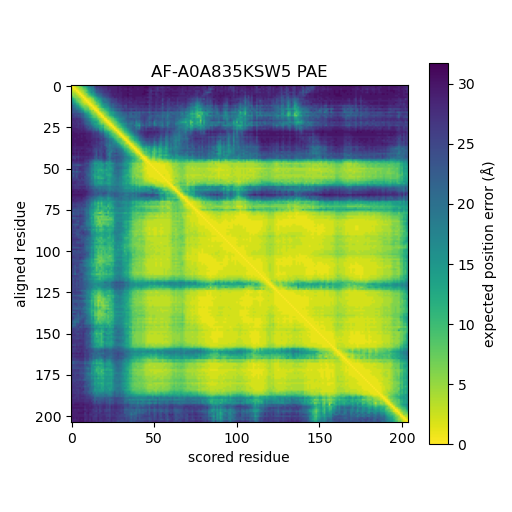TYR A 1 82 ? -0.509 -4.585 -10.876 1.00 98.00 82 TYR A O 1
ATOM 637 N N . MET A 1 83 ? -2.507 -4.578 -9.861 1.00 98.44 83 MET A N 1
ATOM 638 C CA . MET A 1 83 ? -2.229 -3.507 -8.911 1.00 98.44 83 MET A CA 1
ATOM 639 C C . MET A 1 83 ? -2.335 -4.080 -7.499 1.00 98.44 83 MET A C 1
ATOM 641 O O . MET A 1 83 ? -3.310 -4.765 -7.199 1.00 98.44 83 MET A O 1
ATOM 645 N N . VAL A 1 84 ? -1.356 -3.811 -6.635 1.00 98.50 84 VAL A N 1
ATOM 646 C CA . VAL A 1 84 ? -1.331 -4.363 -5.269 1.00 98.50 84 VAL A CA 1
ATOM 647 C C . VAL A 1 84 ? -1.222 -3.242 -4.243 1.00 98.50 84 VAL A C 1
ATOM 649 O O . VAL A 1 84 ? -0.230 -2.517 -4.222 1.00 98.50 84 VAL A O 1
ATOM 652 N N . PHE A 1 85 ? -2.214 -3.129 -3.363 1.00 98.50 85 PHE A N 1
ATOM 653 C CA . PHE A 1 85 ? -2.136 -2.341 -2.135 1.00 98.50 85 PHE A CA 1
ATOM 654 C C . PHE A 1 85 ? -1.618 -3.210 -0.998 1.00 98.50 85 PHE A C 1
ATOM 656 O O . PHE A 1 85 ? -2.244 -4.211 -0.656 1.00 98.50 85 PHE A O 1
ATOM 663 N N . ALA A 1 86 ? -0.498 -2.818 -0.397 1.00 98.00 86 ALA A N 1
ATOM 664 C CA . ALA A 1 86 ? 0.104 -3.527 0.727 1.00 98.00 86 ALA A CA 1
ATOM 665 C C . ALA A 1 86 ? 0.527 -2.569 1.843 1.00 98.00 86 ALA A C 1
ATOM 667 O O . ALA A 1 86 ? 0.704 -1.370 1.630 1.00 98.00 86 ALA A O 1
ATOM 668 N N . CYS A 1 87 ? 0.740 -3.099 3.045 1.00 98.06 87 CYS A N 1
ATOM 669 C CA . CYS A 1 87 ? 1.141 -2.265 4.163 1.00 98.06 87 CYS A CA 1
ATOM 670 C C . CYS A 1 87 ? 2.609 -1.851 3.996 1.00 98.06 87 CYS A C 1
ATOM 672 O O . CYS A 1 87 ? 3.424 -2.615 3.468 1.00 98.06 87 CYS A O 1
ATOM 674 N N . SER A 1 88 ? 2.981 -0.670 4.485 1.00 97.94 88 SER A N 1
ATOM 675 C CA . SER A 1 88 ? 4.388 -0.251 4.590 1.00 97.94 88 SER A CA 1
ATOM 676 C C . SER A 1 88 ? 5.194 -1.059 5.620 1.00 97.94 88 SER A C 1
ATOM 678 O O . SER A 1 88 ? 6.397 -0.851 5.742 1.00 97.94 88 SER A O 1
ATOM 680 N N . ASP A 1 89 ? 4.557 -1.986 6.341 1.00 96.56 89 ASP A N 1
ATOM 681 C CA . ASP A 1 89 ? 5.197 -2.897 7.292 1.00 96.56 89 ASP A CA 1
ATOM 682 C C . ASP A 1 89 ? 6.384 -3.645 6.659 1.00 96.56 89 ASP A C 1
ATOM 684 O O . ASP A 1 89 ? 6.256 -4.282 5.610 1.00 96.56 89 ASP A O 1
ATOM 688 N N . SER A 1 90 ? 7.559 -3.568 7.285 1.00 94.44 90 SER A N 1
ATOM 689 C CA . SER A 1 90 ? 8.798 -4.147 6.749 1.00 94.44 90 SER A CA 1
ATOM 690 C C . SER A 1 90 ? 8.775 -5.675 6.670 1.00 94.44 90 SER A C 1
ATOM 692 O O . SER A 1 90 ? 9.552 -6.249 5.910 1.00 94.44 90 SER A O 1
ATOM 694 N N . ARG A 1 91 ? 7.867 -6.332 7.402 1.00 92.81 91 ARG A N 1
ATOM 695 C CA . ARG A 1 91 ? 7.693 -7.791 7.404 1.00 92.81 91 ARG A CA 1
ATOM 696 C C . ARG A 1 91 ? 6.904 -8.289 6.194 1.00 92.81 91 ARG A C 1
ATOM 698 O O . ARG A 1 91 ? 6.929 -9.478 5.902 1.00 92.81 91 ARG A O 1
ATOM 705 N N . VAL A 1 92 ? 6.201 -7.395 5.494 1.00 90.88 92 VAL A N 1
ATOM 706 C CA . VAL A 1 92 ? 5.296 -7.746 4.394 1.00 90.88 92 VAL A CA 1
ATOM 707 C C . VAL A 1 92 ? 5.736 -7.028 3.128 1.00 90.88 92 VAL A C 1
ATOM 709 O O . VAL A 1 92 ? 5.341 -5.898 2.845 1.00 90.88 92 VAL A O 1
ATOM 712 N N . CYS A 1 93 ? 6.577 -7.697 2.345 1.00 93.56 93 CYS A N 1
ATOM 713 C CA . CYS A 1 93 ? 6.923 -7.251 1.004 1.00 93.56 93 CYS A CA 1
ATOM 714 C C . CYS A 1 93 ? 6.028 -7.986 -0.005 1.00 93.56 93 CYS A C 1
ATOM 716 O O . CYS A 1 93 ? 6.209 -9.192 -0.161 1.00 93.56 93 CYS A O 1
ATOM 718 N N . PRO A 1 94 ? 5.109 -7.311 -0.723 1.00 93.38 94 PRO A N 1
ATOM 719 C CA . PRO A 1 94 ? 4.176 -7.986 -1.631 1.00 93.38 94 PRO A CA 1
ATOM 720 C C . PRO A 1 94 ? 4.884 -8.808 -2.711 1.00 93.38 94 PRO A C 1
ATOM 722 O O . PRO A 1 94 ? 4.409 -9.882 -3.059 1.00 93.38 94 PRO A O 1
ATOM 725 N N . SER A 1 95 ? 6.048 -8.358 -3.192 1.00 91.88 95 SER A N 1
ATOM 726 C CA . SER A 1 95 ? 6.841 -9.116 -4.165 1.00 91.88 95 SER A CA 1
ATOM 727 C C . SER A 1 95 ? 7.365 -10.441 -3.617 1.00 91.88 95 SER A C 1
ATOM 729 O O . SER A 1 95 ? 7.471 -11.400 -4.366 1.00 91.88 95 SER A O 1
ATOM 731 N N . VAL A 1 96 ? 7.659 -10.513 -2.317 1.00 89.12 96 VAL A N 1
ATOM 732 C CA . VAL A 1 96 ? 8.084 -11.758 -1.663 1.00 89.12 96 VAL A CA 1
ATOM 733 C C . VAL A 1 96 ? 6.866 -12.602 -1.298 1.00 89.12 96 VAL A C 1
ATOM 735 O O . VAL A 1 96 ? 6.828 -13.787 -1.594 1.00 89.12 96 VAL A O 1
ATOM 738 N N . THR A 1 97 ? 5.850 -11.987 -0.687 1.00 90.62 97 THR A N 1
ATOM 739 C CA . THR A 1 97 ? 4.647 -12.678 -0.201 1.00 90.62 97 THR A CA 1
ATOM 740 C C . THR A 1 97 ? 3.845 -13.341 -1.322 1.00 90.62 97 THR A C 1
ATOM 742 O O . THR A 1 97 ? 3.249 -14.386 -1.089 1.00 90.62 97 THR A O 1
ATOM 745 N N . LEU A 1 98 ? 3.822 -12.749 -2.518 1.00 90.88 98 LEU A N 1
ATOM 746 C CA . LEU A 1 98 ? 3.061 -13.243 -3.673 1.00 90.88 98 LEU A CA 1
ATOM 747 C C . LEU A 1 98 ? 3.959 -13.797 -4.796 1.00 90.88 98 LEU A C 1
ATOM 749 O O . LEU A 1 98 ? 3.468 -14.027 -5.895 1.00 90.88 98 LEU A O 1
ATOM 753 N N . ASP A 1 99 ? 5.264 -13.957 -4.544 1.00 90.88 99 ASP A N 1
ATOM 754 C CA . ASP A 1 99 ? 6.287 -14.352 -5.532 1.00 90.88 99 ASP A CA 1
ATOM 755 C C . ASP A 1 99 ? 6.255 -13.551 -6.857 1.00 90.88 99 ASP A C 1
ATOM 757 O O . ASP A 1 99 ? 6.554 -14.062 -7.938 1.00 90.88 99 ASP A O 1
ATOM 761 N N . LEU A 1 100 ? 5.903 -12.263 -6.784 1.00 89.25 100 LEU A N 1
ATOM 762 C CA . LEU A 1 100 ? 5.780 -11.411 -7.968 1.00 89.25 100 LEU A CA 1
ATOM 763 C C . LEU A 1 100 ? 7.156 -11.084 -8.539 1.00 89.25 100 LEU A C 1
ATOM 765 O O . LEU A 1 100 ? 8.035 -10.551 -7.850 1.00 89.25 100 LEU A O 1
ATOM 769 N N . LYS A 1 101 ? 7.314 -11.313 -9.838 1.00 89.62 101 LYS A N 1
ATOM 770 C CA . LYS A 1 101 ? 8.504 -10.925 -10.586 1.00 89.62 101 LYS A CA 1
ATOM 771 C C . LYS A 1 101 ? 8.446 -9.438 -10.962 1.00 89.62 101 LYS A C 1
ATOM 773 O O . LYS A 1 101 ? 7.369 -8.832 -11.027 1.00 89.62 101 LYS A O 1
ATOM 778 N N . PRO A 1 102 ? 9.605 -8.806 -11.224 1.00 89.25 102 PRO A N 1
ATOM 779 C CA . PRO A 1 102 ? 9.645 -7.441 -11.734 1.00 89.25 102 PRO A CA 1
ATOM 780 C C . PRO A 1 102 ? 8.746 -7.273 -12.967 1.00 89.25 102 PRO A C 1
ATOM 782 O O . PRO A 1 102 ? 8.786 -8.082 -13.888 1.00 89.25 102 PRO A O 1
ATOM 785 N N . GLY A 1 103 ? 7.931 -6.217 -12.971 1.00 90.75 103 GLY A N 1
ATOM 786 C CA . GLY A 1 103 ? 7.004 -5.910 -14.063 1.00 90.75 103 GLY A CA 1
ATOM 787 C C . GLY A 1 103 ? 5.619 -6.559 -13.962 1.00 90.75 103 GLY A C 1
ATOM 788 O O . GLY A 1 103 ? 4.741 -6.159 -14.721 1.00 90.75 103 GLY A O 1
ATOM 789 N N . GLU A 1 104 ? 5.376 -7.495 -13.036 1.00 93.81 104 GLU A N 1
ATOM 790 C CA . GLU A 1 104 ? 4.060 -8.147 -12.907 1.00 93.81 104 GLU A CA 1
ATOM 791 C C . GLU A 1 104 ? 3.014 -7.291 -12.182 1.00 93.81 104 GLU A C 1
ATOM 793 O O . GLU A 1 104 ? 1.831 -7.323 -12.542 1.00 93.81 104 GLU A O 1
ATOM 798 N N . ALA A 1 105 ? 3.443 -6.501 -11.194 1.00 96.38 105 ALA A N 1
ATOM 799 C CA . ALA A 1 105 ? 2.557 -5.707 -10.350 1.00 96.38 105 ALA A CA 1
ATOM 800 C C . ALA A 1 105 ? 2.972 -4.234 -10.250 1.00 96.38 105 ALA A C 1
ATOM 802 O O . ALA A 1 105 ? 4.147 -3.905 -10.089 1.00 96.38 105 ALA A O 1
ATOM 803 N N . PHE A 1 106 ? 1.971 -3.356 -10.282 1.00 98.12 106 PHE A N 1
ATOM 804 C CA . PHE A 1 106 ? 2.073 -1.955 -9.898 1.00 98.12 106 PHE A CA 1
ATOM 805 C C . PHE A 1 106 ? 1.659 -1.808 -8.430 1.00 98.12 106 PHE A C 1
ATOM 807 O O . PHE A 1 106 ? 0.486 -1.947 -8.083 1.00 98.12 106 PHE A O 1
ATOM 814 N N . THR A 1 107 ? 2.625 -1.578 -7.547 1.00 97.81 107 THR A N 1
ATOM 815 C CA . THR A 1 107 ? 2.405 -1.689 -6.099 1.00 97.81 107 THR A CA 1
ATOM 816 C C . THR A 1 107 ? 2.296 -0.322 -5.434 1.00 97.81 107 THR A C 1
ATOM 818 O O . THR A 1 107 ? 3.171 0.525 -5.600 1.00 97.81 107 THR A O 1
ATOM 821 N N . VAL A 1 108 ? 1.275 -0.143 -4.596 1.00 98.19 108 VAL A N 1
ATOM 822 C CA . VAL A 1 108 ? 1.134 0.988 -3.673 1.00 98.19 108 VAL A CA 1
ATOM 823 C C . VAL A 1 108 ? 1.305 0.476 -2.248 1.00 98.19 108 VAL A C 1
ATOM 825 O O . VAL A 1 108 ? 0.662 -0.495 -1.848 1.00 98.19 108 VAL A O 1
ATOM 828 N N . ARG A 1 109 ? 2.175 1.127 -1.466 1.00 98.00 109 ARG A N 1
ATOM 829 C CA . ARG A 1 109 ? 2.379 0.790 -0.053 1.00 98.00 109 ARG A CA 1
ATOM 830 C C . ARG A 1 109 ? 2.086 1.975 0.850 1.00 98.00 109 ARG A C 1
ATOM 832 O O . ARG A 1 109 ? 2.647 3.048 0.649 1.00 98.00 109 ARG A O 1
ATOM 839 N N . ASN A 1 110 ? 1.209 1.779 1.828 1.00 97.94 110 ASN A N 1
ATOM 840 C CA . ASN A 1 110 ? 0.866 2.784 2.833 1.00 97.94 110 ASN A CA 1
ATOM 841 C C . ASN A 1 110 ? 0.552 2.122 4.186 1.00 97.94 110 ASN A C 1
ATOM 843 O O . ASN A 1 110 ? 0.560 0.897 4.315 1.00 97.94 110 ASN A O 1
ATOM 847 N N . ILE A 1 111 ? 0.311 2.917 5.228 1.00 97.81 111 ILE A N 1
ATOM 848 C CA . ILE A 1 111 ? -0.023 2.374 6.548 1.00 97.81 111 ILE A CA 1
ATOM 849 C C . ILE A 1 111 ? -1.378 1.659 6.479 1.00 97.81 111 ILE A C 1
ATOM 851 O O . ILE A 1 111 ? -2.379 2.256 6.093 1.00 97.81 111 ILE A O 1
ATOM 855 N N . ALA A 1 112 ? -1.390 0.384 6.877 1.00 97.69 112 ALA A N 1
ATOM 856 C CA . ALA A 1 112 ? -2.566 -0.490 6.907 1.00 97.69 112 ALA A CA 1
ATOM 857 C C . ALA A 1 112 ? -3.232 -0.796 5.551 1.00 97.69 112 ALA A C 1
ATOM 859 O O . ALA A 1 112 ? -4.379 -1.237 5.533 1.00 97.69 112 ALA A O 1
ATOM 860 N N . SER A 1 113 ? -2.519 -0.625 4.431 1.00 97.38 113 SER A N 1
ATOM 861 C CA . SER A 1 113 ? -3.038 -0.921 3.080 1.00 97.38 113 SER A CA 1
ATOM 862 C C . SER A 1 113 ? -4.360 -0.203 2.767 1.00 97.38 113 SER A C 1
ATOM 864 O O . SER A 1 113 ? -5.201 -0.732 2.041 1.00 97.38 113 SER A O 1
ATOM 866 N N . LEU A 1 114 ? -4.581 0.977 3.351 1.00 97.06 114 LEU A N 1
ATOM 867 C CA . LEU A 1 114 ? -5.856 1.678 3.261 1.00 97.06 114 LEU A CA 1
ATOM 868 C C . LEU A 1 114 ? -6.027 2.327 1.888 1.00 97.06 114 LEU A C 1
ATOM 870 O O . LEU A 1 114 ? -5.096 2.909 1.322 1.00 97.06 114 LEU A O 1
ATOM 874 N N . VAL A 1 115 ? -7.253 2.249 1.380 1.00 96.69 115 VAL A N 1
ATOM 875 C CA . VAL A 1 115 ? -7.687 2.909 0.150 1.00 96.69 115 VAL A CA 1
ATOM 876 C C . VAL A 1 115 ? -8.746 3.939 0.548 1.00 96.69 115 VAL A C 1
ATOM 878 O O . VAL A 1 115 ? -9.857 3.542 0.900 1.00 96.69 115 VAL A O 1
ATOM 881 N N . PRO A 1 116 ? -8.416 5.245 0.563 1.00 93.94 116 PRO A N 1
ATOM 882 C CA . PRO A 1 116 ? -9.391 6.281 0.870 1.00 93.94 116 PRO A CA 1
ATOM 883 C C . PRO A 1 116 ? -10.513 6.319 -0.181 1.00 93.94 116 PR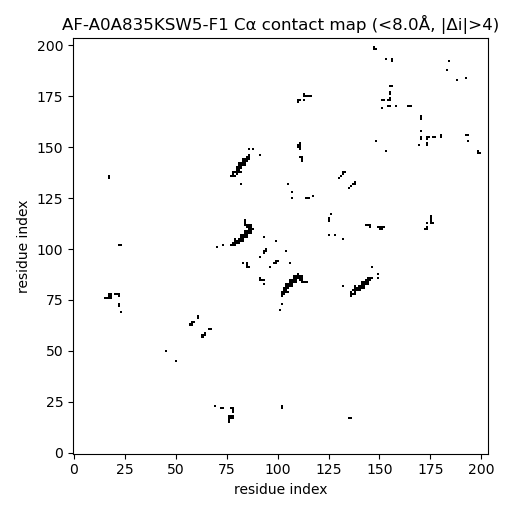O A C 1
ATOM 885 O O . PRO A 1 116 ? -10.260 6.004 -1.350 1.00 93.94 116 PRO A O 1
ATOM 888 N N . PRO A 1 117 ? -11.726 6.758 0.197 1.00 92.44 117 PRO A N 1
ATOM 889 C CA . PRO A 1 117 ? -12.775 7.059 -0.767 1.00 92.44 117 PRO A CA 1
ATOM 890 C C . PRO A 1 117 ? -12.336 8.155 -1.749 1.00 92.44 117 PRO A C 1
ATOM 892 O O . PRO A 1 117 ? -11.423 8.946 -1.493 1.00 92.44 117 PRO A O 1
ATOM 895 N N . TYR A 1 118 ? -12.995 8.186 -2.904 1.00 91.50 118 TYR A N 1
ATOM 896 C CA . TYR A 1 118 ? -12.713 9.169 -3.940 1.00 91.50 118 TYR A CA 1
ATOM 897 C C . TYR A 1 118 ? -13.088 10.585 -3.488 1.00 91.50 118 TYR A C 1
ATOM 899 O O . TYR A 1 118 ? -14.225 10.841 -3.099 1.00 91.50 118 TYR A O 1
ATOM 907 N N . HIS A 1 119 ? -12.141 11.516 -3.621 1.00 88.44 119 HIS A N 1
ATOM 908 C CA . HIS A 1 119 ? -12.348 12.940 -3.376 1.00 88.44 119 HIS A CA 1
ATOM 909 C C . HIS A 1 119 ? -11.606 13.766 -4.432 1.00 88.44 119 HIS A C 1
ATOM 911 O O . HIS A 1 119 ? -10.377 13.770 -4.465 1.00 88.44 119 HIS A O 1
ATOM 917 N N . GLN A 1 120 ? -12.352 14.486 -5.277 1.00 80.38 120 GLN A N 1
ATOM 918 C CA . GLN A 1 120 ? -11.806 15.258 -6.408 1.00 80.38 120 GLN A CA 1
ATOM 919 C C . GLN A 1 120 ? -10.804 16.337 -6.000 1.00 80.38 120 GLN A C 1
ATOM 921 O O . GLN A 1 120 ? -9.814 16.556 -6.689 1.00 80.38 120 GLN A O 1
ATOM 926 N N . ASN A 1 121 ? -11.048 16.990 -4.865 1.00 80.12 121 ASN A N 1
ATOM 927 C CA . ASN A 1 121 ? -10.282 18.160 -4.438 1.00 80.12 121 ASN A CA 1
ATOM 928 C C . ASN A 1 121 ? -9.109 17.806 -3.512 1.00 80.12 121 ASN A C 1
ATOM 930 O O . ASN A 1 121 ? -8.527 18.693 -2.894 1.00 80.12 121 ASN A O 1
ATOM 934 N N . MET A 1 122 ? -8.768 16.520 -3.384 1.00 79.62 122 MET A N 1
ATOM 935 C CA . MET A 1 122 ? -7.693 16.062 -2.508 1.00 79.62 122 MET A CA 1
ATOM 936 C C . MET A 1 122 ? -6.497 15.581 -3.326 1.00 79.62 122 MET A C 1
ATOM 938 O O . MET A 1 122 ? -6.615 14.692 -4.169 1.00 79.62 122 MET A O 1
ATOM 942 N N . HIS A 1 123 ? -5.313 16.117 -3.029 1.00 80.75 123 HIS A N 1
ATOM 943 C CA . HIS A 1 123 ? -4.063 15.569 -3.546 1.00 80.75 123 HIS A CA 1
ATOM 944 C C . HIS A 1 123 ? -3.814 14.192 -2.922 1.00 80.75 123 HIS A C 1
ATOM 946 O O . HIS A 1 123 ? -3.328 14.077 -1.800 1.00 80.75 123 HIS A O 1
ATOM 952 N N . SER A 1 124 ? -4.183 13.140 -3.651 1.00 90.31 124 SER A N 1
ATOM 953 C CA . SER A 1 124 ? -4.140 11.762 -3.168 1.00 90.31 124 SER A CA 1
ATOM 954 C C . SER A 1 124 ? -3.218 10.915 -4.034 1.00 90.31 124 SER A C 1
ATOM 956 O O . SER A 1 124 ? -3.523 10.624 -5.189 1.00 90.31 124 SER A O 1
ATOM 958 N N . SER A 1 125 ? -2.103 10.465 -3.452 1.00 94.06 125 SER A N 1
ATOM 959 C CA . SER A 1 125 ? -1.203 9.506 -4.105 1.00 94.06 125 SER A CA 1
ATOM 960 C C . SER A 1 125 ? -1.924 8.205 -4.464 1.00 94.06 125 SER A C 1
ATOM 962 O O . SER A 1 125 ? -1.651 7.626 -5.512 1.00 94.06 125 SER A O 1
ATOM 964 N N . VAL A 1 126 ? -2.881 7.773 -3.635 1.00 96.00 126 VAL A N 1
ATOM 965 C CA . VAL A 1 126 ? -3.695 6.577 -3.874 1.00 96.00 126 VAL A CA 1
ATOM 966 C C . VAL A 1 126 ? -4.613 6.763 -5.079 1.00 96.00 126 VAL A C 1
ATOM 968 O O . VAL A 1 126 ? -4.620 5.905 -5.958 1.00 96.00 126 VAL A O 1
ATOM 971 N N . ALA A 1 127 ? -5.343 7.880 -5.159 1.00 95.31 127 ALA A N 1
ATOM 972 C CA . ALA A 1 127 ? -6.249 8.134 -6.280 1.00 95.31 127 ALA A CA 1
ATOM 973 C C . ALA A 1 127 ? -5.478 8.233 -7.604 1.00 95.31 127 ALA A C 1
ATOM 975 O O . ALA A 1 127 ? -5.834 7.552 -8.563 1.00 95.31 127 ALA A O 1
ATOM 976 N N . SER A 1 128 ? -4.371 8.984 -7.627 1.00 95.69 128 SER A N 1
ATOM 977 C CA . SER A 1 128 ? -3.508 9.093 -8.808 1.00 95.69 128 SER A CA 1
ATOM 978 C C . SER A 1 128 ? -2.910 7.745 -9.218 1.00 95.69 128 SER A C 1
ATOM 980 O O . SER A 1 128 ? -2.813 7.444 -10.406 1.00 95.69 128 SER A O 1
ATOM 982 N N . ALA A 1 129 ? -2.523 6.904 -8.253 1.00 97.38 129 ALA A N 1
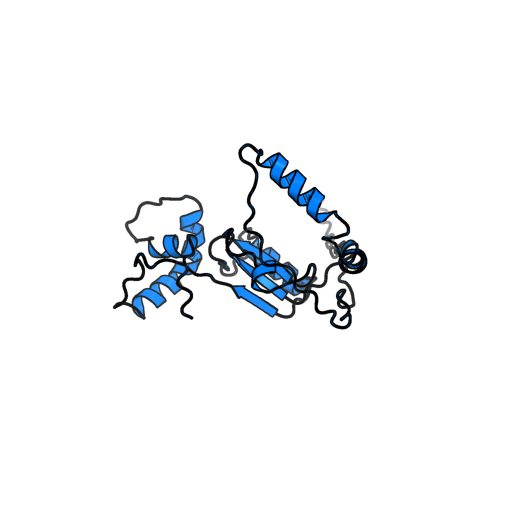ATOM 983 C CA . ALA A 1 129 ? -1.998 5.571 -8.533 1.00 97.38 129 ALA A CA 1
ATOM 984 C C . ALA A 1 129 ? -3.067 4.639 -9.126 1.00 97.38 129 ALA A C 1
ATOM 986 O O . ALA A 1 129 ? -2.770 3.918 -10.078 1.00 97.38 129 ALA A O 1
ATOM 987 N N . ILE A 1 130 ? -4.299 4.668 -8.602 1.00 97.56 130 ILE A N 1
ATOM 988 C CA . ILE A 1 130 ? -5.428 3.901 -9.153 1.00 97.56 130 ILE A CA 1
ATOM 989 C C . ILE A 1 130 ? -5.750 4.390 -10.564 1.00 97.56 130 ILE A C 1
ATOM 991 O O . ILE A 1 130 ? -5.850 3.575 -11.480 1.00 97.56 130 ILE A O 1
ATOM 995 N N . GLU A 1 131 ? -5.866 5.706 -10.757 1.00 96.25 131 GLU A N 1
ATOM 996 C CA . GLU A 1 131 ? -6.132 6.298 -12.066 1.00 96.25 131 GLU A CA 1
ATOM 997 C C . GLU A 1 131 ? -5.059 5.871 -13.069 1.00 96.25 131 GLU A C 1
ATOM 999 O O . GLU A 1 131 ? -5.394 5.356 -14.133 1.00 96.25 131 GLU A O 1
ATOM 1004 N N . PHE A 1 132 ? -3.776 5.974 -12.723 1.00 97.69 132 PHE A N 1
ATOM 1005 C CA . PHE A 1 132 ? -2.690 5.561 -13.608 1.00 97.69 132 PHE A CA 1
ATOM 1006 C C . PHE A 1 132 ? -2.719 4.053 -13.908 1.00 97.69 132 PHE A C 1
ATOM 1008 O O . PHE A 1 132 ? -2.625 3.642 -15.067 1.00 97.69 132 PHE A O 1
ATOM 1015 N N . ALA A 1 133 ? -2.907 3.209 -12.892 1.00 98.00 133 ALA A N 1
ATOM 1016 C CA . ALA A 1 133 ? -2.950 1.760 -13.063 1.00 98.00 133 ALA A CA 1
ATOM 1017 C C . ALA A 1 133 ? -4.112 1.314 -13.968 1.00 98.00 133 ALA A C 1
ATOM 1019 O O . ALA A 1 133 ? -3.929 0.492 -14.869 1.00 98.00 133 ALA A O 1
ATOM 1020 N N . VAL A 1 134 ? -5.304 1.875 -13.758 1.00 97.62 134 VAL A N 1
ATOM 1021 C CA . VAL A 1 134 ? -6.523 1.489 -14.478 1.00 97.62 134 VAL A CA 1
ATOM 1022 C C . VAL A 1 134 ? -6.590 2.135 -15.857 1.00 97.62 134 VAL A C 1
ATOM 1024 O O . VAL A 1 134 ? -6.893 1.457 -16.837 1.00 97.62 134 VAL A O 1
ATOM 1027 N N . THR A 1 135 ? -6.311 3.434 -15.967 1.00 97.38 135 THR A N 1
ATOM 1028 C CA . THR A 1 135 ? -6.503 4.179 -17.220 1.00 97.38 135 THR A CA 1
ATOM 1029 C C . THR A 1 135 ? -5.314 4.052 -18.163 1.00 97.38 135 THR A C 1
ATOM 1031 O O . THR A 1 135 ? -5.539 3.914 -19.366 1.00 97.38 135 THR A O 1
ATOM 1034 N N . ILE A 1 136 ? -4.082 4.019 -17.645 1.00 96.75 136 ILE A N 1
ATOM 1035 C CA . ILE A 1 136 ? -2.857 4.015 -18.453 1.00 96.75 136 ILE A CA 1
ATOM 1036 C C . ILE A 1 136 ? -2.278 2.606 -18.569 1.00 96.75 136 ILE A C 1
ATOM 1038 O O . ILE A 1 136 ? -2.120 2.093 -19.678 1.00 96.75 136 ILE A O 1
ATOM 1042 N N . LEU A 1 137 ? -1.998 1.948 -17.439 1.00 96.50 137 LEU A N 1
ATOM 1043 C CA . LEU A 1 137 ? -1.361 0.623 -17.442 1.00 96.50 137 LEU A CA 1
ATOM 1044 C C . LEU A 1 137 ? -2.330 -0.509 -17.815 1.00 96.50 137 LEU A C 1
ATOM 1046 O O . LEU A 1 137 ? -1.890 -1.567 -18.267 1.00 96.50 137 LEU A O 1
ATOM 1050 N N . LYS A 1 138 ? -3.644 -0.273 -17.685 1.00 97.56 138 LYS A N 1
ATOM 1051 C CA . LYS A 1 138 ? -4.715 -1.242 -17.970 1.00 97.56 138 LYS A CA 1
ATOM 1052 C C . LYS A 1 138 ? -4.534 -2.549 -17.187 1.00 97.56 138 LYS A C 1
ATOM 1054 O O . LYS A 1 138 ? -4.661 -3.641 -17.759 1.00 97.56 138 LYS A O 1
ATOM 1059 N N . VAL A 1 139 ? -4.231 -2.429 -15.890 1.00 98.00 139 VAL A N 1
ATOM 1060 C CA . VAL A 1 139 ? -4.174 -3.582 -14.976 1.00 98.00 139 VAL A CA 1
ATOM 1061 C C . VAL A 1 139 ? -5.487 -4.367 -15.032 1.00 98.00 139 VAL A C 1
ATOM 1063 O O . VAL A 1 139 ? -6.556 -3.819 -15.298 1.00 98.00 139 VAL A O 1
ATOM 1066 N N . LYS A 1 140 ? -5.402 -5.678 -14.824 1.00 97.88 140 LYS A N 1
ATOM 1067 C CA . LYS A 1 140 ? -6.530 -6.611 -14.924 1.00 97.88 140 LYS A CA 1
ATOM 1068 C C . LYS A 1 140 ? -7.165 -6.920 -13.578 1.00 97.88 140 LYS A C 1
ATOM 1070 O O . LYS A 1 140 ? -8.329 -7.294 -13.536 1.00 97.88 140 LYS A O 1
ATOM 1075 N N . CYS A 1 141 ? -6.412 -6.764 -12.497 1.00 98.00 141 CYS A N 1
ATOM 1076 C CA . CYS A 1 141 ? -6.873 -7.064 -11.153 1.00 98.00 141 CYS A CA 1
ATOM 1077 C C . CYS A 1 141 ? -6.238 -6.090 -10.156 1.00 98.00 141 CYS A C 1
ATOM 1079 O O . CYS A 1 141 ? -5.050 -5.775 -10.263 1.00 98.00 141 CYS A O 1
ATOM 1081 N N . ILE A 1 142 ? -7.040 -5.614 -9.203 1.00 98.31 142 ILE A N 1
ATOM 1082 C CA . ILE A 1 142 ? -6.588 -4.817 -8.062 1.00 98.31 142 ILE A CA 1
ATOM 1083 C C . ILE A 1 142 ? -6.751 -5.680 -6.814 1.00 98.31 142 ILE A C 1
ATOM 1085 O O . ILE A 1 142 ? -7.842 -6.182 -6.550 1.00 98.31 142 ILE A O 1
ATOM 1089 N N . VAL A 1 143 ? -5.675 -5.839 -6.050 1.00 97.62 143 VAL A N 1
ATOM 1090 C CA . VAL A 1 143 ? -5.643 -6.629 -4.818 1.00 97.62 143 VAL A CA 1
ATOM 1091 C C . VAL A 1 143 ? -5.296 -5.716 -3.649 1.00 97.62 143 VAL A C 1
ATOM 1093 O O . VAL A 1 143 ? -4.335 -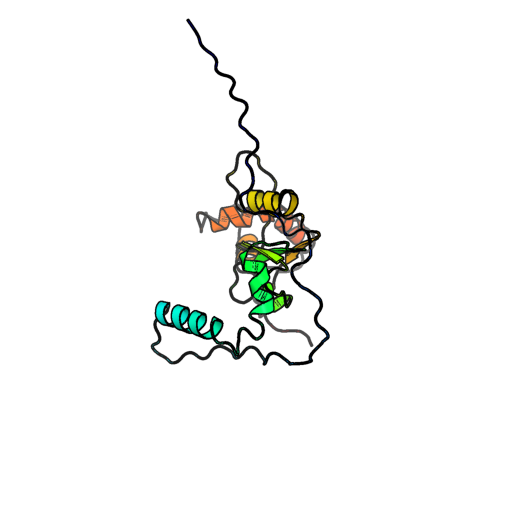4.952 -3.721 1.00 97.62 143 VAL A O 1
ATOM 1096 N N . VAL A 1 144 ? -6.050 -5.81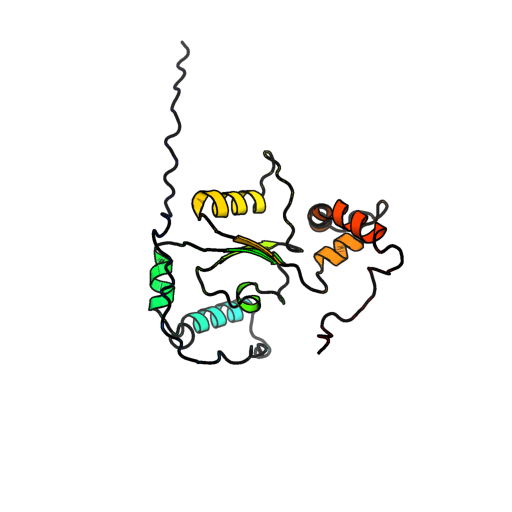8 -2.554 1.00 97.88 144 VAL A N 1
ATOM 1097 C CA . VAL A 1 144 ? -5.732 -5.164 -1.279 1.00 97.88 144 VAL A CA 1
ATOM 1098 C C . VAL A 1 144 ? -5.355 -6.243 -0.275 1.00 97.88 144 VAL A C 1
ATOM 1100 O O . VAL A 1 144 ? -6.200 -7.050 0.106 1.00 97.88 144 VAL A O 1
ATOM 1103 N N . ILE A 1 145 ? -4.088 -6.277 0.141 1.00 96.06 145 ILE A N 1
ATOM 1104 C CA . ILE A 1 145 ? -3.596 -7.260 1.110 1.00 96.06 145 ILE A CA 1
ATOM 1105 C C . ILE A 1 145 ? -3.461 -6.640 2.503 1.00 96.06 145 ILE A C 1
ATOM 1107 O O . ILE A 1 145 ? -2.673 -5.719 2.734 1.00 96.06 145 ILE A O 1
ATOM 1111 N N . GLY A 1 146 ? -4.244 -7.160 3.447 1.00 95.00 146 GLY A N 1
ATOM 1112 C CA . GLY A 1 146 ? -4.027 -6.951 4.878 1.00 95.00 146 GLY A CA 1
ATOM 1113 C C . GLY A 1 146 ? -2.913 -7.856 5.410 1.00 95.00 146 GLY A C 1
ATOM 1114 O O . GLY A 1 146 ? -2.397 -8.716 4.698 1.00 95.00 146 GLY A O 1
ATOM 1115 N N . HIS A 1 147 ? -2.541 -7.682 6.677 1.00 94.81 147 HIS A N 1
ATOM 1116 C CA . HIS A 1 147 ? -1.622 -8.596 7.353 1.00 94.81 147 HIS A CA 1
ATOM 1117 C C . HIS A 1 147 ? -1.885 -8.650 8.859 1.00 94.81 147 HIS A C 1
ATOM 1119 O O . HIS A 1 147 ? -2.470 -7.727 9.436 1.00 94.81 147 HIS A O 1
ATOM 1125 N N . SER A 1 148 ? -1.430 -9.724 9.504 1.00 91.81 148 SER A N 1
ATOM 1126 C CA . SER A 1 148 ? -1.551 -9.886 10.950 1.00 91.81 148 SER A CA 1
ATOM 1127 C C . SER A 1 148 ? -0.757 -8.811 11.704 1.00 91.81 148 SER A C 1
ATOM 1129 O O . SER A 1 148 ? 0.331 -8.392 11.297 1.00 91.81 148 SER A O 1
ATOM 1131 N N . CYS A 1 149 ? -1.338 -8.343 12.814 1.00 90.56 149 CYS A N 1
ATOM 1132 C CA . CYS A 1 149 ? -0.767 -7.350 13.738 1.00 90.56 149 CYS A CA 1
ATOM 1133 C C . CYS A 1 149 ? -0.204 -6.119 13.034 1.00 90.56 149 CYS A C 1
ATOM 1135 O O . CYS A 1 149 ? 0.929 -5.676 13.266 1.00 90.56 149 CYS A O 1
ATOM 1137 N N . CYS A 1 150 ? -1.030 -5.574 12.150 1.00 94.69 150 CYS A N 1
ATOM 1138 C CA . CYS A 1 150 ? -0.779 -4.297 11.531 1.00 94.69 150 CYS A CA 1
ATOM 1139 C C . CYS A 1 150 ? -0.780 -3.181 12.579 1.00 94.69 150 CYS A C 1
ATOM 1141 O O . CYS A 1 150 ? -1.776 -2.966 13.269 1.00 94.69 150 CYS A O 1
ATOM 1143 N N . GLY A 1 151 ? 0.333 -2.445 12.670 1.00 94.19 151 GLY A N 1
ATOM 1144 C CA . GLY A 1 151 ? 0.451 -1.298 13.571 1.00 94.19 151 GLY A CA 1
ATOM 1145 C C . GLY A 1 151 ? -0.599 -0.219 13.293 1.00 94.19 151 GLY A C 1
ATOM 1146 O O . GLY A 1 151 ? -1.169 0.316 14.235 1.00 94.19 151 GLY A O 1
ATOM 1147 N N . GLY A 1 152 ? -0.923 0.030 12.019 1.00 95.75 152 GLY A N 1
ATOM 1148 C CA . GLY A 1 152 ? -1.957 0.998 11.638 1.00 95.75 152 GLY A CA 1
ATOM 1149 C C . GLY A 1 152 ? -3.375 0.566 12.019 1.00 95.75 152 GLY A C 1
ATOM 1150 O O . GLY A 1 152 ? -4.152 1.385 12.491 1.00 95.75 152 GLY A O 1
ATOM 1151 N N . ILE A 1 153 ? -3.707 -0.724 11.887 1.00 95.94 153 ILE A N 1
ATOM 1152 C CA . ILE A 1 153 ? -5.006 -1.242 12.351 1.00 95.94 153 ILE A CA 1
ATOM 1153 C C . ILE A 1 153 ? -5.088 -1.210 13.877 1.00 95.94 153 ILE A C 1
ATOM 1155 O O . ILE A 1 153 ? -6.127 -0.863 14.427 1.00 95.94 153 ILE A O 1
ATOM 1159 N N . ARG A 1 154 ? -3.992 -1.516 14.578 1.00 93.31 154 ARG A N 1
ATOM 1160 C CA . ARG A 1 154 ? -3.937 -1.372 16.037 1.00 93.31 154 ARG A CA 1
ATOM 1161 C C . ARG A 1 154 ? -4.161 0.077 16.474 1.00 93.31 154 ARG A C 1
ATOM 1163 O O . ARG A 1 154 ? -4.887 0.287 17.437 1.00 93.31 154 ARG A O 1
ATOM 1170 N N . GLU A 1 155 ? -3.595 1.045 15.754 1.00 94.12 155 GLU A N 1
ATOM 1171 C CA . GLU A 1 155 ? -3.848 2.466 16.014 1.00 94.12 155 GLU A CA 1
ATOM 1172 C C . GLU A 1 155 ? -5.309 2.846 15.740 1.00 94.12 155 GLU A C 1
ATOM 1174 O O . GLU A 1 155 ? -5.949 3.479 16.568 1.00 94.12 155 GLU A O 1
ATOM 1179 N N . LEU A 1 156 ? -5.895 2.379 14.632 1.00 94.25 156 LEU A N 1
ATOM 1180 C CA . LEU A 1 156 ? -7.326 2.559 14.367 1.00 94.25 156 LEU A CA 1
ATOM 1181 C C . LEU A 1 156 ? -8.183 2.038 15.531 1.00 94.25 156 LEU A C 1
ATOM 1183 O O . LEU A 1 156 ? -9.088 2.728 16.006 1.00 94.25 156 LEU A O 1
ATOM 1187 N N . LEU A 1 157 ? -7.894 0.829 16.014 1.00 91.69 157 LEU A N 1
ATOM 1188 C CA . LEU A 1 157 ? -8.622 0.209 17.121 1.00 91.69 157 LEU A CA 1
ATOM 1189 C C . LEU A 1 157 ? -8.440 0.967 18.446 1.00 91.69 157 LEU A C 1
ATOM 1191 O O . LEU A 1 157 ? -9.387 1.021 19.227 1.00 91.69 157 LEU A O 1
ATOM 1195 N N . SER A 1 158 ? -7.304 1.631 18.676 1.00 89.38 158 SER A N 1
ATOM 1196 C CA . SER A 1 158 ? -7.066 2.430 19.886 1.00 89.38 158 SER A CA 1
ATOM 1197 C C . SER A 1 158 ? -7.675 3.841 19.848 1.00 89.38 158 SER A C 1
ATOM 1199 O O . SER A 1 158 ? -7.711 4.509 20.884 1.00 89.38 158 SER A O 1
ATOM 1201 N N . LEU A 1 159 ? -8.165 4.329 18.699 1.00 90.44 159 LEU A N 1
ATOM 1202 C CA . LEU A 1 159 ? -8.882 5.611 18.624 1.00 90.44 159 LEU A CA 1
ATOM 1203 C C . LEU A 1 159 ? -10.189 5.566 19.439 1.00 90.44 159 LEU A C 1
ATOM 1205 O O . LEU A 1 159 ? -11.038 4.709 19.204 1.00 90.44 159 LEU A O 1
ATOM 1209 N N . LYS A 1 160 ? -10.387 6.507 20.361 1.00 85.88 160 LYS A N 1
ATOM 1210 C CA . LYS A 1 160 ? -11.648 6.713 21.099 1.00 85.88 160 LYS A CA 1
ATOM 1211 C C . LYS A 1 160 ? -12.136 8.138 20.848 1.00 85.88 160 LYS A C 1
ATOM 1213 O O . LYS A 1 160 ? -11.310 8.984 20.515 1.00 85.88 160 LYS A O 1
ATOM 1218 N N . GLU A 1 161 ? -13.435 8.393 20.998 1.00 76.94 161 GLU A N 1
ATOM 1219 C CA . GLU A 1 161 ? -14.015 9.727 20.753 1.00 76.94 161 GLU A CA 1
ATOM 1220 C C . GLU A 1 161 ? -13.347 10.806 21.616 1.00 76.94 161 GLU A C 1
ATOM 1222 O O . GLU A 1 161 ? -12.944 11.837 21.087 1.00 76.94 161 GLU A O 1
ATOM 1227 N N . ASP A 1 162 ? -13.084 10.497 22.889 1.00 81.38 162 ASP A N 1
ATOM 1228 C CA . ASP A 1 162 ? -12.457 11.428 23.839 1.00 81.38 162 ASP A CA 1
ATOM 1229 C C . ASP A 1 162 ? -10.922 11.369 23.859 1.00 81.38 162 ASP A C 1
ATOM 1231 O O . ASP A 1 162 ? -10.277 12.017 24.685 1.00 81.38 162 ASP A O 1
ATOM 1235 N N . ARG A 1 163 ? -10.292 10.556 22.998 1.00 79.44 163 ARG A N 1
ATOM 1236 C CA . ARG A 1 163 ? -8.830 10.438 23.005 1.00 79.44 163 ARG A CA 1
ATOM 1237 C C . ARG A 1 163 ? -8.218 11.683 22.350 1.00 79.44 163 ARG A C 1
ATOM 1239 O O . ARG A 1 163 ? -8.497 11.933 21.175 1.00 79.44 163 ARG A O 1
ATOM 1246 N N . PRO A 1 164 ? -7.310 12.403 23.036 1.00 82.19 164 PRO A N 1
ATOM 1247 C CA . PRO A 1 164 ? -6.552 13.476 22.411 1.00 82.19 164 PRO A CA 1
ATOM 1248 C C . PRO A 1 164 ? -5.777 12.955 21.202 1.00 82.19 164 PRO A C 1
ATOM 1250 O O . PRO A 1 164 ? -5.205 11.859 21.245 1.00 82.19 164 PRO A O 1
ATOM 1253 N N . GLN A 1 165 ? -5.730 13.753 20.135 1.00 82.25 165 GLN A N 1
ATOM 1254 C CA . GLN A 1 165 ? -4.939 13.416 18.958 1.00 82.25 165 GLN A CA 1
ATOM 1255 C C . GLN A 1 165 ? -3.489 13.154 19.379 1.00 82.25 165 GLN A C 1
ATOM 1257 O O . GLN A 1 165 ? -2.817 14.031 19.914 1.00 82.25 165 GLN A O 1
ATOM 1262 N N . THR A 1 166 ? -3.024 11.926 19.157 1.00 87.00 166 THR A N 1
ATOM 1263 C CA . THR A 1 166 ? -1.672 11.498 19.532 1.00 87.00 166 THR A CA 1
ATOM 1264 C C . THR A 1 166 ? -0.705 11.755 18.386 1.00 87.00 166 THR A C 1
ATOM 1266 O O . THR A 1 166 ? 0.434 12.158 18.607 1.00 87.00 166 THR A O 1
ATOM 1269 N N . TYR A 1 167 ? -1.170 11.563 17.149 1.00 90.00 167 TYR A N 1
ATOM 1270 C CA . TYR A 1 167 ? -0.364 11.748 15.952 1.00 90.00 167 TYR A CA 1
ATOM 1271 C C . TYR A 1 167 ? -1.075 12.643 14.935 1.00 90.00 167 TYR A C 1
ATOM 1273 O O . TYR A 1 167 ? -2.235 12.429 14.582 1.00 90.00 167 TYR A O 1
ATOM 1281 N N . HIS A 1 168 ? -0.348 13.615 14.378 1.00 88.06 168 HIS A N 1
ATOM 1282 C CA . HIS A 1 168 ? -0.904 14.574 13.413 1.00 88.06 168 HIS A CA 1
ATOM 1283 C C . HIS A 1 168 ? -1.435 13.914 12.130 1.00 88.06 168 HIS A C 1
ATOM 1285 O O . HIS A 1 168 ? -2.530 14.232 11.666 1.00 88.06 168 HIS A O 1
ATOM 1291 N N . PHE A 1 169 ? -0.676 12.970 11.568 1.00 93.81 169 PHE A N 1
ATOM 1292 C CA . PHE A 1 169 ? -1.002 12.345 10.281 1.00 93.81 169 PHE A CA 1
ATOM 1293 C C . PHE A 1 169 ? -1.529 10.919 10.419 1.00 93.81 169 PHE A C 1
ATOM 1295 O O . PHE A 1 169 ? -2.400 10.525 9.650 1.00 93.81 169 PHE A O 1
ATOM 1302 N N . ILE A 1 170 ? -1.027 10.150 11.392 1.00 94.69 170 ILE A N 1
ATOM 1303 C CA . ILE A 1 170 ? -1.387 8.734 11.544 1.00 94.69 170 ILE A CA 1
ATOM 1304 C C . ILE A 1 170 ? -2.854 8.612 11.947 1.00 94.69 170 ILE A C 1
ATOM 1306 O O . ILE A 1 170 ? -3.588 7.898 11.272 1.00 94.69 170 ILE A O 1
ATOM 1310 N N . ASP A 1 171 ? -3.299 9.363 12.959 1.00 93.62 171 ASP A N 1
ATOM 1311 C CA . ASP A 1 171 ? -4.686 9.317 13.433 1.00 93.62 171 ASP A CA 1
ATOM 1312 C C . ASP A 1 171 ? -5.648 9.683 12.300 1.00 93.62 171 ASP A C 1
ATOM 1314 O O . ASP A 1 171 ? -6.618 8.977 12.043 1.00 93.62 171 ASP A O 1
ATOM 1318 N N . ASN A 1 172 ? -5.344 10.748 11.554 1.00 92.69 172 ASN A N 1
ATOM 1319 C CA . ASN A 1 172 ? -6.158 11.178 10.418 1.00 92.69 172 ASN A CA 1
ATOM 1320 C C . ASN A 1 172 ? -6.150 10.171 9.261 1.00 92.69 172 ASN A C 1
ATOM 1322 O O . ASN A 1 172 ? -7.182 9.960 8.632 1.00 92.69 172 ASN A O 1
ATOM 1326 N N . TRP A 1 173 ? -5.018 9.519 9.001 1.00 95.38 173 TRP A N 1
ATOM 1327 C CA . TRP A 1 173 ? -4.917 8.493 7.969 1.00 95.38 173 TRP A CA 1
ATOM 1328 C C . TRP A 1 173 ? -5.722 7.244 8.328 1.00 95.38 173 TRP A C 1
ATOM 1330 O O . TRP A 1 173 ? -6.554 6.788 7.547 1.00 95.38 173 TRP A O 1
ATOM 1340 N N . VAL A 1 174 ? -5.522 6.684 9.522 1.00 96.06 174 VAL A N 1
ATOM 1341 C CA . VAL A 1 174 ? -6.191 5.431 9.894 1.00 96.06 174 VAL A CA 1
ATOM 1342 C C . VAL A 1 174 ? -7.700 5.613 10.062 1.00 96.06 174 VAL A C 1
ATOM 1344 O O . VAL A 1 174 ? -8.441 4.644 9.890 1.00 96.06 174 VAL A O 1
ATOM 1347 N N . LYS A 1 175 ? -8.177 6.851 10.279 1.00 94.38 175 LYS A N 1
ATOM 1348 C CA . LYS A 1 175 ? -9.609 7.187 10.314 1.00 94.38 175 LYS A CA 1
ATOM 1349 C C . LYS A 1 175 ? -10.376 6.830 9.038 1.00 94.38 175 LYS A C 1
ATOM 1351 O O . LYS A 1 175 ? -11.587 6.650 9.116 1.00 94.38 175 LYS A O 1
ATOM 1356 N N . ILE A 1 176 ? -9.695 6.628 7.907 1.00 95.06 176 ILE A N 1
ATOM 1357 C CA . ILE A 1 176 ? -10.295 6.048 6.691 1.00 95.06 176 ILE A CA 1
ATOM 1358 C C . ILE A 1 176 ? -11.042 4.737 7.009 1.00 95.06 176 ILE A C 1
ATOM 1360 O O . ILE A 1 176 ? -12.064 4.440 6.400 1.00 95.06 176 ILE A O 1
ATOM 1364 N N . GLY A 1 177 ? -10.557 3.955 7.979 1.00 95.62 177 GLY A N 1
ATOM 1365 C CA . GLY A 1 177 ? -11.162 2.690 8.393 1.00 95.62 177 GLY A CA 1
ATOM 1366 C C . GLY A 1 177 ? -12.218 2.784 9.502 1.00 95.62 177 GLY A C 1
ATOM 1367 O O . GLY A 1 177 ? -12.642 1.733 9.983 1.00 95.62 177 GLY A O 1
ATOM 1368 N N . LEU A 1 178 ? -12.643 3.976 9.948 1.00 94.44 178 LEU A N 1
ATOM 1369 C CA . LEU A 1 178 ? -13.552 4.121 11.102 1.00 94.44 178 LEU A CA 1
ATOM 1370 C C . LEU A 1 178 ? -14.871 3.363 10.939 1.00 94.44 178 LEU A C 1
ATOM 1372 O O . LEU A 1 178 ? -15.323 2.710 11.879 1.00 94.44 178 LEU A O 1
ATOM 1376 N N . ASP A 1 179 ? -15.480 3.411 9.758 1.00 93.94 179 ASP A N 1
ATOM 1377 C CA . ASP A 1 179 ? -16.762 2.739 9.536 1.00 93.94 179 ASP A CA 1
ATOM 1378 C C . ASP A 1 179 ? -16.623 1.217 9.612 1.00 93.94 179 ASP A C 1
ATOM 1380 O O . ASP A 1 179 ? -17.490 0.529 10.159 1.00 93.94 179 ASP A O 1
ATOM 1384 N N . ILE A 1 180 ? -15.488 0.687 9.146 1.00 93.12 180 ILE A N 1
ATOM 1385 C CA . ILE A 1 180 ? -15.157 -0.731 9.287 1.00 93.12 180 ILE A CA 1
ATOM 1386 C C . ILE A 1 180 ? -14.884 -1.078 10.745 1.00 93.12 180 ILE A C 1
ATOM 1388 O O . ILE A 1 180 ? -15.419 -2.078 11.215 1.00 93.12 180 ILE A O 1
ATOM 1392 N N . LYS A 1 181 ? -14.139 -0.251 11.486 1.00 93.44 181 LYS A N 1
ATOM 1393 C CA . LYS A 1 181 ? -13.947 -0.434 12.931 1.00 93.44 181 LYS A CA 1
ATOM 1394 C C . LYS A 1 181 ? -15.292 -0.549 13.653 1.00 93.44 181 LYS A C 1
ATOM 1396 O O . LYS A 1 181 ? -15.547 -1.570 14.283 1.00 93.44 181 LYS A O 1
ATOM 1401 N N . ARG A 1 182 ? -16.182 0.434 13.478 1.00 93.25 182 ARG A N 1
ATOM 1402 C CA . ARG A 1 182 ? -17.524 0.449 14.092 1.00 93.25 182 ARG A CA 1
ATOM 1403 C C . ARG A 1 182 ? -18.354 -0.770 13.694 1.00 93.25 182 ARG A C 1
ATOM 1405 O O . ARG A 1 182 ? -19.140 -1.287 14.483 1.00 93.25 182 ARG A O 1
ATOM 1412 N N . LYS A 1 183 ? -18.236 -1.227 12.444 1.00 93.81 183 LYS A N 1
ATOM 1413 C CA . LYS A 1 183 ? -18.902 -2.449 11.977 1.00 93.81 183 LYS A CA 1
ATOM 1414 C C . LYS A 1 183 ? -18.351 -3.688 12.687 1.00 93.81 183 LYS A C 1
ATOM 1416 O O . LYS A 1 183 ? -19.141 -4.499 13.155 1.00 93.81 183 LYS A O 1
ATOM 1421 N N . VAL A 1 184 ? -17.031 -3.822 12.781 1.00 91.88 184 VAL A N 1
ATOM 1422 C CA . VAL A 1 184 ? -16.363 -4.956 13.435 1.00 91.88 184 VAL A CA 1
ATOM 1423 C C . VAL A 1 184 ? -16.673 -4.984 14.931 1.00 91.88 184 VAL A C 1
ATOM 1425 O O . VAL A 1 184 ? -17.046 -6.034 15.435 1.00 91.88 184 VAL A O 1
ATOM 1428 N N . GLU A 1 185 ? -16.610 -3.848 15.626 1.00 90.19 185 GLU A N 1
ATOM 1429 C CA . GLU A 1 185 ? -16.956 -3.744 17.053 1.00 90.19 185 GLU A CA 1
ATOM 1430 C C . GLU A 1 185 ? -18.408 -4.149 17.326 1.00 90.19 185 GLU A C 1
ATOM 1432 O O . GLU A 1 185 ? -18.672 -4.861 18.289 1.00 90.19 185 GLU A O 1
ATOM 1437 N N . ARG A 1 186 ? -19.350 -3.777 16.448 1.00 90.94 186 ARG A N 1
ATOM 1438 C CA . ARG A 1 186 ? -20.748 -4.225 16.559 1.00 90.94 186 ARG A CA 1
ATOM 1439 C C . ARG A 1 186 ? -20.910 -5.727 16.324 1.00 90.94 186 ARG A C 1
ATOM 1441 O O . ARG A 1 186 ? -21.634 -6.378 17.066 1.00 90.94 186 ARG A O 1
ATOM 1448 N N . LEU A 1 187 ? -20.257 -6.275 15.297 1.00 91.81 187 LEU A N 1
ATOM 1449 C CA . LEU A 1 187 ? -20.358 -7.701 14.949 1.00 91.81 187 LEU A CA 1
ATOM 1450 C C . LEU A 1 187 ? -19.635 -8.615 15.946 1.00 91.81 187 LEU A C 1
ATOM 1452 O O . LEU A 1 187 ? -19.979 -9.786 16.074 1.00 91.81 187 LEU A O 1
ATOM 1456 N N . HIS A 1 188 ? -18.639 -8.080 16.648 1.00 87.44 188 HIS A N 1
ATOM 1457 C CA . HIS A 1 188 ? -17.773 -8.817 17.559 1.00 87.44 188 HIS A CA 1
ATOM 1458 C C . HIS A 1 188 ? -17.734 -8.173 18.947 1.00 87.44 188 HIS A C 1
ATOM 1460 O O . HIS A 1 188 ? -16.687 -8.158 19.587 1.00 87.44 188 HIS A O 1
ATOM 1466 N N . ALA A 1 189 ? -18.873 -7.665 19.426 1.00 81.31 189 ALA A N 1
ATOM 1467 C CA . ALA A 1 189 ? -18.974 -6.967 20.711 1.00 81.31 189 ALA A CA 1
ATOM 1468 C C . ALA A 1 189 ? -18.505 -7.815 21.910 1.00 81.31 189 ALA A C 1
ATOM 1470 O O . ALA A 1 189 ? -18.076 -7.274 22.925 1.00 81.31 189 ALA A O 1
ATOM 1471 N N . SER A 1 190 ? -18.554 -9.146 21.788 1.00 78.94 190 SER A N 1
ATOM 1472 C CA . SER A 1 190 ? -18.077 -10.096 22.797 1.00 78.94 190 SER A CA 1
ATOM 1473 C C . SER A 1 190 ? -16.569 -10.383 22.740 1.00 78.94 190 SER A C 1
ATOM 1475 O O . SER A 1 190 ? -16.042 -11.022 23.650 1.00 78.94 190 SER A O 1
ATOM 1477 N N . LEU A 1 191 ? -15.853 -9.938 21.699 1.00 75.88 191 LEU A N 1
ATOM 1478 C CA . LEU A 1 191 ? -14.414 -10.160 21.546 1.00 75.88 191 LEU A CA 1
ATOM 1479 C C . LEU A 1 191 ? -13.617 -8.931 21.986 1.00 75.88 191 LEU A C 1
ATOM 1481 O O . LEU A 1 191 ? -13.834 -7.815 21.521 1.00 75.88 191 LEU A O 1
ATOM 1485 N N . SER A 1 192 ? -12.592 -9.157 22.810 1.00 72.38 192 SER A N 1
ATOM 1486 C CA . SER A 1 192 ? -11.583 -8.131 23.074 1.00 72.38 192 SER A CA 1
ATOM 1487 C C . SER A 1 192 ? -10.639 -8.006 21.873 1.00 72.38 192 SER A C 1
ATOM 1489 O O . SER A 1 192 ? -9.668 -8.754 21.726 1.00 72.38 192 SER A O 1
ATOM 1491 N N . LEU A 1 193 ? -10.925 -7.039 20.996 1.00 69.69 193 LEU A N 1
ATOM 1492 C CA . LEU A 1 193 ? -10.147 -6.756 19.780 1.00 69.69 193 LEU A CA 1
ATOM 1493 C C . LEU A 1 193 ? -8.728 -6.226 20.062 1.00 69.69 193 LEU A C 1
ATOM 1495 O O . LEU A 1 193 ? -7.907 -6.156 19.150 1.00 69.69 193 LEU A O 1
ATOM 1499 N N . MET A 1 194 ? -8.420 -5.879 21.317 1.00 64.75 194 MET A N 1
ATOM 1500 C CA . MET A 1 194 ? -7.099 -5.409 21.755 1.00 64.75 194 MET A CA 1
ATOM 1501 C C . MET A 1 194 ? -6.251 -6.492 22.445 1.00 64.75 194 MET A C 1
ATOM 1503 O O . MET A 1 194 ? -5.266 -6.167 23.104 1.00 64.75 194 MET A O 1
ATOM 1507 N N . SER A 1 195 ? -6.606 -7.777 22.327 1.00 56.59 195 SER A N 1
ATOM 1508 C CA . SER A 1 195 ? -5.831 -8.842 22.977 1.00 56.59 195 SER A CA 1
ATOM 1509 C C . SER A 1 195 ? -4.381 -8.922 22.459 1.00 56.59 195 SER A C 1
ATOM 1511 O O . SER A 1 195 ? -4.117 -8.878 21.257 1.00 56.59 195 SER A O 1
ATOM 1513 N N . ASN A 1 196 ? -3.426 -9.072 23.385 1.00 56.88 196 ASN A N 1
ATOM 1514 C CA . ASN A 1 196 ? -1.975 -9.169 23.144 1.00 56.88 196 ASN A CA 1
ATOM 1515 C C . ASN A 1 196 ? -1.539 -10.507 22.500 1.00 56.88 196 ASN A C 1
ATOM 1517 O O . ASN A 1 196 ? -0.464 -11.029 22.798 1.00 56.88 196 ASN A O 1
ATOM 1521 N N . ALA A 1 197 ? -2.367 -11.108 21.642 1.00 55.72 197 ALA A N 1
ATOM 1522 C CA . ALA A 1 197 ? -2.044 -12.389 21.027 1.00 55.72 197 ALA A CA 1
ATOM 1523 C C . ALA A 1 197 ? -0.777 -12.272 20.146 1.00 55.72 197 ALA A C 1
ATOM 1525 O O . ALA A 1 197 ? -0.676 -11.355 19.322 1.00 55.72 197 ALA A O 1
ATOM 1526 N N . PRO A 1 198 ? 0.207 -13.180 20.299 1.00 54.88 198 PRO A N 1
ATOM 1527 C CA . PRO A 1 198 ? 1.457 -13.109 19.558 1.00 54.88 198 PRO A CA 1
ATOM 1528 C C . PRO A 1 198 ? 1.226 -13.311 18.061 1.00 54.88 198 PRO A C 1
ATOM 1530 O O . PRO A 1 198 ? 0.479 -14.184 17.622 1.00 54.88 198 PRO A O 1
ATOM 1533 N N . CYS A 1 199 ? 1.922 -12.491 17.280 1.00 55.12 199 CYS A N 1
ATOM 1534 C CA . CYS A 1 199 ? 1.593 -12.213 15.889 1.00 55.12 199 CYS A CA 1
ATOM 1535 C C . CYS A 1 199 ? 1.789 -13.355 14.882 1.00 55.12 199 CYS A C 1
ATOM 1537 O O . CYS A 1 199 ? 1.305 -13.290 13.752 1.00 55.12 199 CYS A O 1
ATOM 1539 N N . TRP A 1 200 ? 2.547 -14.373 15.273 1.00 43.50 200 TRP A N 1
ATOM 1540 C CA . TRP A 1 200 ? 3.125 -15.351 14.357 1.00 43.50 200 TRP A CA 1
ATOM 1541 C C . TRP A 1 200 ? 2.943 -16.789 14.827 1.00 43.50 200 TRP A C 1
ATOM 1543 O O . TRP A 1 200 ? 3.646 -17.668 14.341 1.00 43.50 200 TRP A O 1
ATOM 1553 N N . LYS A 1 201 ? 1.967 -17.084 15.699 1.00 39.97 201 LYS A N 1
ATOM 1554 C CA . LYS A 1 201 ? 1.491 -18.470 15.787 1.00 39.97 201 LYS A CA 1
ATOM 1555 C C . LYS A 1 201 ? 0.765 -18.798 14.480 1.00 39.97 201 LYS A C 1
ATOM 1557 O O . LYS A 1 201 ? -0.459 -18.730 14.413 1.00 39.97 201 LYS A O 1
ATOM 1562 N N . LEU A 1 202 ? 1.540 -19.095 13.433 1.00 36.72 202 LEU A N 1
ATOM 1563 C CA . LEU A 1 202 ? 1.113 -19.930 12.324 1.00 36.72 202 LEU A CA 1
ATOM 1564 C C . LEU A 1 202 ? 0.515 -21.161 12.998 1.00 36.72 202 LEU A C 1
ATOM 1566 O O . LEU A 1 202 ? 1.233 -21.925 13.645 1.00 36.72 202 LEU A O 1
ATOM 1570 N N . ARG A 1 203 ? -0.816 -21.268 12.986 1.00 33.53 203 ARG A N 1
ATOM 1571 C CA . ARG A 1 203 ? -1.424 -22.554 13.302 1.00 33.53 203 ARG A CA 1
ATOM 1572 C C . ARG A 1 203 ? -0.984 -23.492 12.169 1.00 33.53 203 ARG A C 1
ATOM 1574 O O . ARG A 1 203 ? -1.040 -23.028 11.027 1.00 33.53 203 ARG A O 1
ATOM 1581 N N . PRO A 1 204 ? -0.465 -24.691 12.493 1.00 38.06 204 PRO A N 1
ATOM 1582 C CA . PRO A 1 204 ? -0.049 -25.674 11.497 1.00 38.06 204 PRO A CA 1
ATOM 1583 C C . PRO A 1 204 ? -1.114 -25.907 10.429 1.00 38.06 204 PRO A C 1
ATOM 1585 O O . PRO A 1 204 ? -2.315 -25.844 10.790 1.00 38.06 204 PRO A O 1
#

Sequence (204 aa):
MLRLLSRSKPPRENPMHRAQEPLVRQGSSATGYLHPAQMVTYGEGMGAAERLKAGFRTLRRPSMIRTPCCLAPLKSAQSPKYMVFACSDSRVCPSVTLDLKPGEAFTVRNIASLVPPYHQNMHSSVASAIEFAVTILKVKCIVVIGHSCCGGIRELLSLKEDRPQTYHFIDNWVKIGLDIKRKVERLHASLSLMSNAPCWKLRP

Mean predicted aligned error: 12.13 Å

Secondary structure (DSSP, 8-state):
-------PPPP---SSPPPSS-S------------------PPTT--HHHHHHHHHHHHTSTTTSS-HHHHGGGGT----SEEEEEE--TT--HHHHTTPPTTSEEEEEEGGG--PPP-TTS--HHHHHHHIIIIII--SEEEE---TT-HHHHHHHH--TTPPP--TTHHHHHGGGHHHHHHHHHHTTTS-TT----TT----

Organism: NCBI:txid1010633

Radius of gyration: 22.39 Å; Cα contacts (8 Å, |Δi|>4): 175; chains: 1; bounding box: 50×71×51 Å

Nearest PDB structures (foldseek):
  1ekj-assembly2_G  TM=9.024E-01  e=1.466E-15  Pisum sativum
  5swc-assembly1_D  TM=8.902E-01  e=2.679E-10  Synechocystis sp. PCC 6803 substr. Kazusa
  5swc-assembly1_E  TM=8.888E-01  e=1.110E-09  Synechocystis sp. PCC 6803 substr. Kazusa
  2w3n-assembly1_C  TM=8.190E-01  e=2.559E-07  Cryptococcus neoformans
  2w3n-assembly1_B  TM=7.160E-01  e=1.012E-07  Cryptococcus neoformans

Solvent-accessible surface area (backbone atoms only — not comparable to full-atom values): 13226 Å² total; per-residue (Å²): 138,89,82,87,79,87,70,79,76,74,82,81,78,64,93,68,57,64,48,95,56,72,77,73,71,90,69,82,88,74,95,66,85,79,67,78,82,71,76,82,81,70,69,88,89,70,50,73,67,56,50,54,53,51,51,53,54,51,55,69,34,66,84,70,42,78,42,68,75,68,52,54,58,56,74,76,31,58,47,25,48,29,32,36,30,26,34,62,52,88,90,53,47,66,49,68,78,68,68,50,56,91,57,42,57,50,74,49,68,38,74,55,29,69,80,74,80,93,55,93,94,53,97,42,73,66,60,54,48,50,48,42,39,53,73,66,48,54,37,77,45,78,45,74,45,81,66,77,79,38,67,41,52,54,50,44,69,68,63,49,94,87,54,74,86,86,43,90,60,60,56,63,56,36,50,71,47,46,70,57,49,58,48,49,48,66,78,37,68,90,55,74,88,81,64,87,69,73,76,72,75,74,75,131

pLDDT: mean 76.84, std 22.05, range [25.31, 98.5]

InterPro domains:
  IPR001765 Carbonic anhydrase [PF00484] (82-188)
  IPR001765 Carbonic anhydrase [PTHR11002] (44-193)
  IPR001765 Carbonic anhydrase [SM00947] (75-188)
  IPR015892 Carbonic anhydrase, prokaryotic-like, conserved site [PS00704] (87-94)
  IPR015892 Carbonic anhydrase, prokaryotic-like, conserved site [PS00705] (131-151)
  IPR036874 Carbonic anhydrase superfamily [G3DSA:3.40.1050.10] (44-198)
  IPR036874 Carbonic anhydrase superfamily [SSF53056] (34-189)

Foldseek 3Di:
DDDDDPDDDPPPDDQAAADPDDLDDDDPDDDDDPDDPPPDDDDPPQDPVNVVVVVVVVCPDCVNVVDPSSCVSVVRHAQAQEEEQDEPDPVDDPCVVVVDDPRHYDYDYYQQSDQADDDPPDPDPNVVSCCCCCVPNVHNYYYRDGAFPRPLVLLLLPDDPPDPDPDPVSN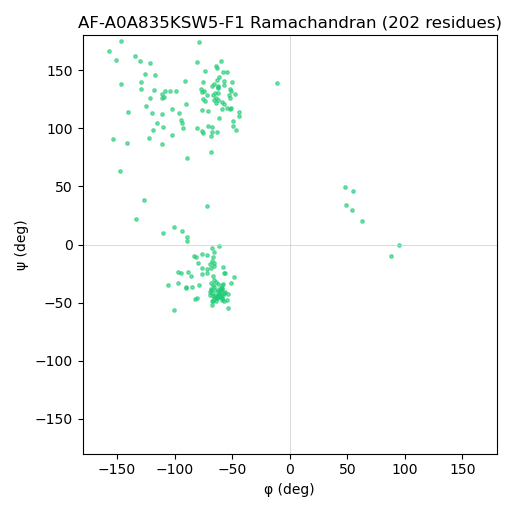VVSCSCNVVSVVCCVVPVVDDPNDPPDGDPPPD